Protein AF-A0A2T4V821-F1 (afdb_monomer)

Structure (mmCIF, N/CA/C/O backbone):
data_AF-A0A2T4V821-F1
#
_entry.id   AF-A0A2T4V821-F1
#
loop_
_atom_site.group_PDB
_atom_site.id
_atom_site.type_symbol
_atom_site.label_atom_id
_atom_site.label_alt_id
_atom_site.label_comp_id
_atom_site.label_asym_id
_atom_site.label_entity_id
_atom_site.label_seq_id
_atom_site.pdbx_PDB_ins_code
_atom_site.Cartn_x
_atom_site.Cartn_y
_atom_site.Cartn_z
_atom_site.occupancy
_atom_site.B_iso_or_equiv
_atom_site.auth_seq_id
_atom_site.auth_comp_id
_atom_site.auth_asym_id
_atom_site.auth_atom_id
_atom_site.pdbx_PDB_model_num
ATOM 1 N N . MET A 1 1 ? 19.060 5.617 15.026 1.00 79.44 1 MET A N 1
ATOM 2 C CA . MET A 1 1 ? 18.425 5.634 16.362 1.00 79.44 1 MET A CA 1
ATOM 3 C C . MET A 1 1 ? 17.104 6.368 16.227 1.00 79.44 1 MET A C 1
ATOM 5 O O . MET A 1 1 ? 17.112 7.447 15.647 1.00 79.44 1 MET A O 1
ATOM 9 N N . TYR A 1 2 ? 16.003 5.779 16.695 1.00 89.69 2 TYR A N 1
ATOM 10 C CA . TYR A 1 2 ? 14.651 6.317 16.503 1.00 89.69 2 TYR A CA 1
ATOM 11 C C . TYR A 1 2 ? 14.028 6.743 17.833 1.00 89.69 2 TYR A C 1
ATOM 13 O O . TYR A 1 2 ? 14.357 6.191 18.881 1.00 89.69 2 TYR A O 1
ATOM 21 N N . THR A 1 3 ? 13.109 7.702 17.787 1.00 94.12 3 THR A N 1
ATOM 22 C CA . THR A 1 3 ? 12.269 8.084 18.929 1.00 94.12 3 THR A CA 1
ATOM 23 C C . THR A 1 3 ? 10.870 7.519 18.725 1.00 94.12 3 THR A C 1
ATOM 25 O O . THR A 1 3 ? 10.286 7.694 17.656 1.00 94.12 3 THR A O 1
ATOM 28 N N . PHE A 1 4 ? 10.311 6.852 19.731 1.00 95.06 4 PHE A N 1
ATOM 29 C CA . PHE A 1 4 ? 8.942 6.354 19.674 1.00 95.06 4 PHE A CA 1
ATOM 30 C C . PHE A 1 4 ? 7.952 7.522 19.726 1.00 95.06 4 PHE A C 1
ATOM 32 O O . PHE A 1 4 ? 7.941 8.300 20.670 1.00 95.06 4 PHE A O 1
ATOM 39 N N . GLY A 1 5 ? 7.127 7.667 18.698 1.00 94.19 5 GLY A N 1
ATOM 40 C CA . GLY A 1 5 ? 6.136 8.727 18.535 1.00 94.19 5 GLY A CA 1
ATOM 41 C C . GLY A 1 5 ? 4.734 8.349 19.000 1.00 94.19 5 GLY A C 1
ATOM 42 O O . GLY A 1 5 ? 3.825 9.156 18.832 1.00 94.19 5 GLY A O 1
ATOM 43 N N . GLY A 1 6 ? 4.554 7.148 19.554 1.00 94.81 6 GLY A N 1
ATOM 44 C CA . GLY A 1 6 ? 3.260 6.619 19.970 1.00 94.81 6 GLY A CA 1
ATOM 45 C C . GLY A 1 6 ? 2.679 5.595 18.999 1.00 94.81 6 GLY A C 1
ATOM 46 O O . GLY A 1 6 ? 3.347 5.113 18.077 1.00 94.81 6 GLY A O 1
ATOM 47 N N . PHE A 1 7 ? 1.422 5.244 19.248 1.00 95.12 7 PHE A N 1
ATOM 48 C CA . PHE A 1 7 ? 0.701 4.228 18.502 1.00 95.12 7 PHE A CA 1
ATOM 49 C C . PHE A 1 7 ? -0.760 4.619 18.287 1.00 95.12 7 PHE A C 1
ATOM 51 O O . PHE A 1 7 ? -1.330 5.420 19.028 1.00 95.12 7 PHE A O 1
ATOM 58 N N . GLU A 1 8 ? -1.372 3.996 17.294 1.00 95.50 8 GLU A N 1
ATOM 59 C CA . GLU A 1 8 ? -2.793 4.092 16.998 1.00 95.50 8 GLU A CA 1
ATOM 60 C C . GLU A 1 8 ? -3.345 2.742 16.531 1.00 95.50 8 GLU A C 1
ATOM 62 O O . GLU A 1 8 ? -2.597 1.789 16.316 1.00 95.50 8 GLU A O 1
ATOM 67 N N . VAL A 1 9 ? -4.668 2.644 16.416 1.00 96.62 9 VAL A N 1
ATOM 68 C CA . VAL A 1 9 ? -5.378 1.432 15.985 1.00 96.62 9 VAL A CA 1
ATOM 69 C C . VAL A 1 9 ? -6.227 1.761 14.764 1.00 96.62 9 VAL A C 1
ATOM 71 O O . VAL A 1 9 ? -6.755 2.873 14.679 1.00 96.62 9 VAL A O 1
ATOM 74 N N . PHE A 1 10 ? -6.363 0.797 13.856 1.00 96.06 10 PHE A N 1
ATOM 75 C CA . PHE A 1 10 ? -7.159 0.933 12.642 1.00 96.06 10 PHE A CA 1
ATOM 76 C C . PHE A 1 10 ? -8.002 -0.322 12.380 1.00 96.06 10 PHE A C 1
ATOM 78 O O . PHE A 1 10 ? -7.497 -1.443 12.462 1.00 96.06 10 PHE A O 1
ATOM 85 N N . GLY A 1 11 ? -9.265 -0.140 11.997 1.00 95.25 11 GLY A N 1
ATOM 86 C CA . GLY A 1 11 ? -10.074 -1.149 11.314 1.00 95.25 11 GLY A CA 1
ATOM 87 C C . GLY A 1 11 ? -10.930 -2.073 12.185 1.00 95.25 11 GLY A C 1
ATOM 88 O O . GLY A 1 11 ? -11.673 -2.882 11.619 1.00 95.25 11 GLY A O 1
ATOM 89 N N . SER A 1 12 ? -10.879 -1.979 13.517 1.00 96.44 12 SER A N 1
ATOM 90 C CA . SER A 1 12 ? -11.872 -2.653 14.370 1.00 96.44 12 SER A CA 1
ATOM 91 C C . SER A 1 12 ? -13.137 -1.804 14.471 1.00 96.44 12 SER A C 1
ATOM 93 O O . SER A 1 12 ? -13.079 -0.607 14.744 1.00 96.44 12 SER A O 1
ATOM 95 N N . ARG A 1 13 ? -14.287 -2.442 14.274 1.00 93.62 13 ARG A N 1
ATOM 96 C CA . ARG A 1 13 ? -15.630 -1.856 14.368 1.00 93.62 13 ARG A CA 1
ATOM 97 C C . ARG A 1 13 ? -16.434 -2.428 15.531 1.00 93.62 13 ARG A C 1
ATOM 99 O O . ARG A 1 13 ? -17.463 -1.869 15.899 1.00 93.62 13 ARG A O 1
ATOM 106 N N . LYS A 1 14 ? -15.989 -3.552 16.102 1.00 95.44 14 LYS A N 1
ATOM 107 C CA . LYS A 1 14 ? -16.658 -4.229 17.224 1.00 95.44 14 LYS A CA 1
ATOM 108 C C . LYS A 1 14 ? -16.127 -3.814 18.588 1.00 95.44 14 LYS A C 1
ATOM 110 O O . LYS A 1 14 ? -16.867 -3.882 19.570 1.00 95.44 14 LYS A O 1
ATOM 115 N N . VAL A 1 15 ? -14.861 -3.412 18.673 1.00 96.38 15 VAL A N 1
ATOM 116 C CA . VAL A 1 15 ? -14.230 -3.040 19.942 1.00 96.38 15 VAL A CA 1
ATOM 117 C C . VAL A 1 15 ? -14.027 -1.523 19.988 1.00 96.38 15 VAL A C 1
ATOM 119 O O . VAL A 1 15 ? -13.423 -0.969 19.073 1.00 96.38 15 VAL A O 1
ATOM 122 N N . PRO A 1 16 ? -14.491 -0.831 21.047 1.00 95.94 16 PRO A N 1
ATOM 123 C CA . PRO A 1 16 ? -14.252 0.600 21.209 1.00 95.94 16 PRO A CA 1
ATOM 124 C C . PRO A 1 16 ? -12.763 0.955 21.147 1.00 95.94 16 PRO A C 1
ATOM 126 O O . PRO A 1 16 ? -11.937 0.306 21.800 1.00 95.94 16 PRO A O 1
ATOM 129 N N . LYS A 1 17 ? -12.434 2.019 20.405 1.00 94.75 17 LYS A N 1
ATOM 130 C CA . LYS A 1 17 ? -11.058 2.470 20.154 1.00 94.75 17 LYS A CA 1
ATOM 131 C C . LYS A 1 17 ? -10.271 2.677 21.447 1.00 94.75 17 LYS A C 1
ATOM 133 O O . LYS A 1 17 ? -9.123 2.258 21.541 1.00 94.75 17 LYS A O 1
ATOM 138 N N . GLU A 1 18 ? -10.893 3.251 22.470 1.00 95.81 18 GLU A N 1
ATOM 139 C CA . GLU A 1 18 ? -10.261 3.563 23.756 1.00 95.81 18 GLU A CA 1
ATOM 140 C C . GLU A 1 18 ? -9.812 2.293 24.490 1.00 95.81 18 GLU A C 1
ATOM 142 O O . GLU A 1 18 ? -8.745 2.272 25.103 1.00 95.81 18 GLU A O 1
ATOM 147 N N . LYS A 1 19 ? -10.591 1.206 24.384 1.00 96.62 19 LYS A N 1
ATOM 148 C CA . LYS A 1 19 ? -10.233 -0.092 24.976 1.00 96.62 19 LYS A CA 1
ATOM 149 C C . LYS A 1 19 ? -9.044 -0.719 24.258 1.00 96.62 19 LYS A C 1
ATOM 151 O O . LYS A 1 19 ? -8.138 -1.229 24.912 1.00 96.62 19 LYS A O 1
ATOM 156 N N . LEU A 1 20 ? -9.034 -0.653 22.926 1.00 97.12 20 LEU A N 1
ATOM 157 C CA . LEU A 1 20 ? -7.916 -1.144 22.121 1.00 97.12 20 LEU A CA 1
ATOM 158 C C . LEU A 1 20 ? -6.638 -0.366 22.435 1.00 97.12 20 LEU A C 1
ATOM 160 O O . LEU A 1 20 ? -5.594 -0.974 22.653 1.00 97.12 20 LEU A O 1
ATOM 164 N N . LEU A 1 21 ? -6.728 0.964 22.522 1.00 96.38 21 LEU A N 1
ATOM 165 C CA . LEU A 1 21 ? -5.581 1.806 22.843 1.00 96.38 21 LEU A CA 1
ATOM 166 C C . LEU A 1 21 ? -5.006 1.490 24.231 1.00 96.38 21 LEU A C 1
ATOM 168 O O . LEU A 1 21 ? -3.789 1.394 24.373 1.00 96.38 21 LEU A O 1
ATOM 172 N N . ALA A 1 22 ? -5.863 1.269 25.232 1.00 96.12 22 ALA A N 1
ATOM 173 C CA . ALA A 1 22 ? -5.426 0.879 26.571 1.00 96.12 22 ALA A CA 1
ATOM 174 C C . ALA A 1 22 ? -4.689 -0.475 26.574 1.00 96.12 22 ALA A C 1
ATOM 176 O O . ALA A 1 22 ? -3.621 -0.589 27.170 1.00 96.12 22 ALA A O 1
ATOM 177 N N . LEU A 1 23 ? -5.221 -1.482 25.870 1.00 96.06 23 LEU A N 1
ATOM 178 C CA . LEU A 1 23 ? -4.605 -2.813 25.777 1.00 96.06 23 LEU A CA 1
ATOM 179 C C . LEU A 1 23 ? -3.269 -2.798 25.028 1.00 96.06 23 LEU A C 1
ATOM 181 O O . LEU A 1 23 ? -2.320 -3.469 25.439 1.00 96.06 23 LEU A O 1
ATOM 185 N N . VAL A 1 24 ? -3.204 -2.053 23.921 1.00 95.31 24 VAL A N 1
ATOM 186 C CA . VAL A 1 24 ? -1.988 -1.935 23.110 1.00 95.31 24 VAL A CA 1
ATOM 187 C C . VAL A 1 24 ? -0.903 -1.197 23.882 1.00 95.31 24 VAL A C 1
ATOM 189 O O . VAL A 1 24 ? 0.240 -1.653 23.876 1.00 95.31 24 VAL A O 1
ATOM 192 N N . GLY A 1 25 ? -1.262 -0.082 24.526 1.00 94.00 25 GLY A N 1
ATOM 193 C CA . GLY A 1 25 ? -0.333 0.820 25.200 1.00 94.00 25 GLY A CA 1
ATOM 194 C C . GLY A 1 25 ? 0.236 0.295 26.508 1.00 94.00 25 GLY A C 1
ATOM 195 O O . GLY A 1 25 ? 1.343 0.689 26.868 1.00 94.00 25 GLY A O 1
ATOM 196 N N . ASP A 1 26 ? -0.476 -0.598 27.199 1.00 93.44 26 ASP A N 1
ATOM 197 C CA . ASP A 1 26 ? 0.065 -1.275 28.376 1.00 93.44 26 ASP A CA 1
ATOM 198 C C . ASP A 1 26 ? 1.401 -1.940 28.015 1.00 93.44 26 ASP A C 1
ATOM 200 O O . ASP A 1 26 ? 1.480 -2.673 27.033 1.00 93.44 26 ASP A O 1
ATOM 204 N N . GLY A 1 27 ? 2.472 -1.637 28.748 1.00 88.19 27 GLY A N 1
ATOM 205 C CA . GLY A 1 27 ? 3.826 -2.142 28.496 1.00 88.19 27 GLY A CA 1
ATOM 206 C C . GLY A 1 27 ? 4.580 -1.559 27.288 1.00 88.19 27 GLY A C 1
ATOM 207 O O . GLY A 1 27 ? 5.752 -1.894 27.119 1.00 88.19 27 GLY A O 1
ATOM 208 N N . LEU A 1 28 ? 3.979 -0.698 26.457 1.00 94.19 28 LEU A N 1
ATOM 209 C CA . LEU A 1 28 ? 4.731 0.033 25.428 1.00 94.19 28 LEU A CA 1
ATOM 210 C C . LEU A 1 28 ? 5.424 1.273 26.024 1.00 94.19 28 LEU A C 1
ATOM 212 O O . LEU A 1 28 ? 4.936 1.842 27.003 1.00 94.19 28 LEU A O 1
ATOM 216 N N . PRO A 1 29 ? 6.553 1.729 25.444 1.00 93.62 29 PRO A N 1
ATOM 217 C CA . PRO A 1 29 ? 7.218 2.946 25.896 1.00 93.62 29 PRO A CA 1
ATOM 218 C C . PRO A 1 29 ? 6.321 4.180 25.745 1.00 93.62 29 PRO A C 1
ATOM 220 O O . PRO A 1 29 ? 5.455 4.233 24.872 1.00 93.62 29 PRO A O 1
ATOM 223 N N . ALA A 1 30 ? 6.565 5.212 26.550 1.00 93.31 30 ALA A N 1
ATOM 224 C CA . ALA A 1 30 ? 5.881 6.487 26.370 1.00 93.31 30 ALA A CA 1
ATOM 225 C C . ALA A 1 30 ? 6.323 7.165 25.054 1.00 93.31 30 ALA A C 1
ATOM 227 O O . ALA A 1 30 ? 7.482 7.033 24.642 1.00 93.31 30 ALA A O 1
ATOM 228 N N . PRO A 1 31 ? 5.446 7.934 24.383 1.00 94.19 31 PRO A N 1
ATOM 229 C CA . PRO A 1 31 ? 5.876 8.810 23.300 1.00 94.19 31 PRO A CA 1
ATOM 230 C C . PRO A 1 31 ? 7.021 9.730 23.757 1.00 94.19 31 PRO A C 1
ATOM 232 O O . PRO A 1 31 ? 6.975 10.306 24.842 1.00 94.19 31 PRO A O 1
ATOM 235 N N . GLY A 1 32 ? 8.059 9.855 22.935 1.00 93.88 32 GLY A N 1
ATOM 236 C CA . GLY A 1 32 ? 9.307 10.548 23.254 1.00 93.88 32 GLY A CA 1
ATOM 237 C C . GLY A 1 32 ? 10.436 9.631 23.737 1.00 93.88 32 GLY A C 1
ATOM 238 O O . GLY A 1 32 ? 11.585 10.072 23.778 1.00 93.88 32 GLY A O 1
ATOM 239 N N . THR A 1 33 ? 10.167 8.359 24.057 1.00 94.12 33 THR A N 1
ATOM 240 C CA . THR A 1 33 ? 11.223 7.410 24.438 1.00 94.12 33 THR A CA 1
ATOM 241 C C . THR A 1 33 ? 12.158 7.121 23.262 1.00 94.12 33 THR A C 1
ATOM 243 O O . THR A 1 33 ? 11.715 6.807 22.156 1.00 94.12 33 THR A O 1
ATOM 246 N N . ARG A 1 34 ? 13.472 7.193 23.500 1.00 92.94 34 ARG A N 1
ATOM 247 C CA . ARG A 1 34 ? 14.485 6.747 22.537 1.00 92.94 34 ARG A CA 1
ATOM 248 C C . ARG A 1 34 ? 14.533 5.225 22.491 1.00 92.94 34 ARG A C 1
ATOM 250 O O . ARG A 1 34 ? 14.621 4.578 23.527 1.00 92.94 34 ARG A O 1
ATOM 257 N N . LEU A 1 35 ? 14.483 4.680 21.283 1.00 90.19 35 LEU A N 1
ATOM 258 C CA . LEU A 1 35 ? 14.648 3.259 21.016 1.00 90.19 35 LEU A CA 1
ATOM 259 C C . LEU A 1 35 ? 16.121 3.018 20.667 1.00 90.19 35 LEU A C 1
ATOM 261 O O . LEU A 1 35 ? 16.571 3.344 19.561 1.00 90.19 35 LEU A O 1
ATOM 265 N N . ASP A 1 36 ? 16.869 2.513 21.643 1.00 86.50 36 ASP A N 1
ATOM 266 C CA . ASP A 1 36 ? 18.257 2.070 21.508 1.00 86.50 36 ASP A CA 1
ATOM 267 C C . ASP A 1 36 ? 18.365 0.547 21.704 1.00 86.50 36 ASP A C 1
ATOM 269 O O . ASP A 1 36 ? 17.356 -0.146 21.839 1.00 86.50 36 ASP A O 1
ATOM 273 N N . GLU A 1 37 ? 19.587 0.014 21.695 1.00 78.19 37 GLU A N 1
ATOM 274 C CA . GLU A 1 37 ? 19.847 -1.429 21.813 1.00 78.19 37 GLU A CA 1
ATOM 275 C C . GLU A 1 37 ? 19.402 -2.032 23.158 1.00 78.19 37 GLU A C 1
ATOM 277 O O . GLU A 1 37 ? 19.260 -3.248 23.261 1.00 78.19 37 GLU A O 1
ATOM 282 N N . SER A 1 38 ? 19.156 -1.209 24.184 1.00 80.75 38 SER A N 1
ATOM 283 C CA . SER A 1 38 ? 18.659 -1.678 25.482 1.00 80.75 38 SER A CA 1
ATOM 284 C C . SER A 1 38 ? 17.149 -1.935 25.487 1.00 80.75 38 SER A C 1
ATOM 286 O O . SER A 1 38 ? 16.643 -2.641 26.363 1.00 80.75 38 SER A O 1
ATOM 288 N N . VAL A 1 39 ? 16.421 -1.396 24.503 1.00 83.38 39 VAL A N 1
ATOM 289 C CA . VAL A 1 39 ? 14.975 -1.573 24.364 1.00 83.38 39 VAL A CA 1
ATOM 290 C C . VAL A 1 39 ? 14.697 -2.676 23.349 1.00 83.38 39 VAL A C 1
ATOM 292 O O . VAL A 1 39 ? 14.734 -2.455 22.138 1.00 83.38 39 VAL A O 1
ATOM 295 N N . ASP A 1 40 ? 14.325 -3.860 23.838 1.00 90.00 40 ASP A N 1
ATOM 296 C CA . ASP A 1 40 ? 13.810 -4.937 22.986 1.00 90.00 40 ASP A CA 1
ATOM 297 C C . ASP A 1 40 ? 12.376 -4.621 22.534 1.00 90.00 40 ASP A C 1
ATOM 299 O O . ASP A 1 40 ? 11.381 -5.158 23.029 1.00 90.00 40 ASP A O 1
ATOM 303 N N . PHE A 1 41 ? 12.265 -3.686 21.590 1.00 90.94 41 PHE A N 1
ATOM 304 C CA . PHE A 1 41 ? 10.983 -3.221 21.080 1.00 90.94 41 PHE A CA 1
ATOM 305 C C . PHE A 1 41 ? 10.190 -4.363 20.431 1.00 90.94 41 PHE A C 1
ATOM 307 O O . PHE A 1 41 ? 8.974 -4.426 20.588 1.00 90.94 41 PHE A O 1
ATOM 314 N N . GLY A 1 42 ? 10.867 -5.316 19.779 1.00 90.81 42 GLY A N 1
ATOM 315 C CA . GLY A 1 42 ? 10.232 -6.493 19.183 1.00 90.81 42 GLY A CA 1
ATOM 316 C C . GLY A 1 42 ? 9.503 -7.350 20.219 1.00 90.81 42 GLY A C 1
ATOM 317 O O . GLY A 1 42 ? 8.345 -7.724 20.007 1.00 90.81 42 GLY A O 1
ATOM 318 N N . LYS A 1 43 ? 10.132 -7.598 21.374 1.00 93.94 43 LYS A N 1
ATOM 319 C CA . LYS A 1 43 ? 9.486 -8.284 22.498 1.00 93.94 43 LYS A CA 1
ATOM 320 C C . LYS A 1 43 ? 8.284 -7.505 23.030 1.00 93.94 43 LYS A C 1
ATOM 322 O O . LYS A 1 43 ? 7.228 -8.110 23.223 1.00 93.94 43 LYS A O 1
ATOM 327 N N . LEU A 1 44 ? 8.404 -6.185 23.198 1.00 94.50 44 LEU A N 1
ATOM 328 C CA . LEU A 1 44 ? 7.294 -5.339 23.661 1.00 94.50 44 LEU A CA 1
ATOM 329 C C . LEU A 1 44 ? 6.088 -5.403 22.710 1.00 94.50 44 LEU A C 1
ATOM 331 O O . LEU A 1 44 ? 4.953 -5.571 23.162 1.00 94.50 44 LEU A O 1
ATOM 335 N N . LEU A 1 45 ? 6.322 -5.350 21.392 1.00 94.75 45 LEU A N 1
ATOM 336 C CA . LEU A 1 45 ? 5.263 -5.523 20.391 1.00 94.75 45 LEU A CA 1
ATOM 337 C C . LEU A 1 45 ? 4.629 -6.920 20.472 1.00 94.75 45 LEU A C 1
ATOM 339 O O . LEU A 1 45 ? 3.408 -7.053 20.385 1.00 94.75 45 LEU A O 1
ATOM 343 N N . GLY A 1 46 ? 5.439 -7.962 20.676 1.00 95.56 46 GLY A N 1
ATOM 344 C CA . GLY A 1 46 ? 4.961 -9.335 20.839 1.00 95.56 46 GLY A CA 1
ATOM 345 C C . GLY A 1 46 ? 4.069 -9.521 22.070 1.00 95.56 46 GLY A C 1
ATOM 346 O O . GLY A 1 46 ? 3.038 -10.190 21.993 1.00 95.56 46 GLY A O 1
ATOM 347 N N . GLU A 1 47 ? 4.429 -8.916 23.201 1.00 96.19 47 GLU A N 1
ATOM 348 C CA . GLU A 1 47 ? 3.620 -8.934 24.425 1.00 96.19 47 GLU A CA 1
ATOM 349 C C . GLU A 1 47 ? 2.327 -8.119 24.276 1.00 96.19 47 GLU A C 1
ATOM 351 O O . GLU A 1 47 ? 1.261 -8.592 24.674 1.00 96.19 47 GLU A O 1
ATOM 356 N N . SER A 1 48 ? 2.402 -6.947 23.637 1.00 96.31 48 SER A N 1
ATOM 357 C CA . SER A 1 48 ? 1.239 -6.108 23.303 1.00 96.31 48 SER A CA 1
ATOM 358 C C . SER A 1 48 ? 0.237 -6.873 22.440 1.00 96.31 48 SER A C 1
ATOM 360 O O . SER A 1 48 ? -0.939 -6.988 22.795 1.00 96.31 48 SER A O 1
ATOM 362 N N . LYS A 1 49 ? 0.719 -7.523 21.374 1.00 96.50 49 LYS A N 1
ATOM 363 C CA . LYS A 1 49 ? -0.118 -8.349 20.502 1.00 96.50 49 LYS A CA 1
ATOM 364 C C . LYS A 1 49 ? -0.778 -9.497 21.265 1.00 96.50 49 LYS A C 1
ATOM 366 O O . LYS A 1 49 ? -1.972 -9.713 21.096 1.00 96.50 49 LYS A O 1
ATOM 371 N N . LYS A 1 50 ? -0.040 -10.197 22.139 1.00 96.25 50 LYS A N 1
ATOM 372 C CA . LYS A 1 50 ? -0.593 -11.286 22.967 1.00 96.25 50 LYS A CA 1
ATOM 373 C C . LYS A 1 50 ? -1.715 -10.808 23.887 1.00 96.25 50 LYS A C 1
ATOM 375 O O . LYS A 1 50 ? -2.734 -11.492 23.976 1.00 96.25 50 LYS A O 1
ATOM 380 N N . ARG A 1 51 ? -1.547 -9.662 24.562 1.00 96.12 51 ARG A N 1
ATOM 381 C CA . ARG A 1 51 ? -2.599 -9.068 25.412 1.00 96.12 51 ARG A CA 1
ATOM 382 C C . ARG A 1 51 ? -3.851 -8.782 24.594 1.00 96.12 51 ARG A C 1
ATOM 384 O O . ARG A 1 51 ? -4.942 -9.204 24.972 1.00 96.12 51 ARG A O 1
ATOM 391 N N . LEU A 1 52 ? -3.671 -8.127 23.450 1.00 96.56 52 LEU A N 1
ATOM 392 C CA . LEU A 1 52 ? -4.765 -7.742 22.572 1.00 96.56 52 LEU A CA 1
ATOM 393 C C . LEU A 1 52 ? -5.553 -8.957 22.060 1.00 96.56 52 LEU A C 1
ATOM 395 O O . LEU A 1 52 ? -6.775 -8.988 22.187 1.00 96.56 52 LEU A O 1
ATOM 399 N N . THR A 1 53 ? -4.861 -9.983 21.554 1.00 96.19 53 THR A N 1
ATOM 400 C CA . THR A 1 53 ? -5.498 -11.196 21.010 1.00 96.19 53 THR A CA 1
ATOM 401 C C . THR A 1 53 ? -6.033 -12.150 22.079 1.00 96.19 53 THR A C 1
ATOM 403 O O . THR A 1 53 ? -6.782 -13.062 21.753 1.00 96.19 53 THR A O 1
ATOM 406 N N . SER A 1 54 ? -5.644 -11.982 23.348 1.00 96.38 54 SER A N 1
ATOM 407 C CA . SER A 1 54 ? -6.230 -12.741 24.465 1.00 96.38 54 SER A CA 1
ATOM 408 C C . SER A 1 54 ? -7.525 -12.105 24.974 1.00 96.38 54 SER A C 1
ATOM 410 O O . SER A 1 54 ? -8.407 -12.809 25.455 1.00 96.38 54 SER A O 1
ATOM 412 N N . ALA A 1 55 ? -7.642 -10.775 24.885 1.00 96.56 55 ALA A N 1
ATOM 413 C CA . ALA A 1 55 ? -8.828 -10.037 25.315 1.00 96.56 55 ALA A CA 1
ATOM 414 C C . ALA A 1 55 ? -9.955 -10.061 24.268 1.00 96.56 55 ALA A C 1
ATOM 416 O O . ALA A 1 55 ? -11.134 -10.033 24.624 1.00 96.56 55 ALA A O 1
ATOM 417 N N . HIS A 1 56 ? -9.597 -10.102 22.983 1.00 96.38 56 HIS A N 1
ATOM 418 C CA . HIS A 1 56 ? -10.533 -10.020 21.867 1.00 96.38 56 HIS A CA 1
ATOM 419 C C . HIS A 1 56 ? -10.106 -10.932 20.715 1.00 96.38 56 HIS A C 1
ATOM 421 O O . HIS A 1 56 ? -8.916 -11.104 20.454 1.00 96.38 56 HIS A O 1
ATOM 427 N N . SER A 1 57 ? -11.094 -11.484 20.007 1.00 94.62 57 SER A N 1
ATOM 428 C CA . SER A 1 57 ? -10.857 -12.316 18.826 1.00 94.62 57 SER A CA 1
ATOM 429 C C . SER A 1 57 ? -10.895 -11.457 17.564 1.00 94.62 57 SER A C 1
ATOM 431 O O . SER A 1 57 ? -11.838 -10.695 17.344 1.00 94.62 57 SER A O 1
ATOM 433 N N . PHE A 1 58 ? -9.850 -11.578 16.750 1.00 97.12 58 PHE A N 1
ATOM 434 C CA . PHE A 1 58 ? -9.690 -10.872 15.483 1.00 97.12 58 PHE A CA 1
ATOM 435 C C . PHE A 1 58 ? -9.338 -11.885 14.403 1.00 97.12 58 PHE A C 1
ATOM 437 O O . PHE A 1 58 ? -8.501 -12.761 14.625 1.00 97.12 58 PHE A O 1
ATOM 444 N N . ALA A 1 59 ? -9.900 -11.712 13.212 1.00 96.75 59 ALA A N 1
ATOM 445 C CA . ALA A 1 59 ? -9.477 -12.466 12.044 1.00 96.75 59 ALA A CA 1
ATOM 446 C C . ALA A 1 59 ? -8.048 -12.090 11.606 1.00 96.75 59 ALA A C 1
ATOM 448 O O . ALA A 1 59 ? -7.321 -12.925 11.070 1.00 96.75 59 ALA A O 1
ATOM 449 N N . GLN A 1 60 ? -7.617 -10.848 11.866 1.00 95.81 60 GLN A N 1
ATOM 450 C CA . GLN A 1 60 ? -6.226 -10.424 11.700 1.00 95.81 60 GLN A CA 1
ATOM 451 C C . GLN A 1 60 ? -5.830 -9.348 12.716 1.00 95.81 60 GLN A C 1
ATOM 453 O O . GLN A 1 60 ? -6.601 -8.442 13.023 1.00 95.81 60 GLN A O 1
ATOM 458 N N . CYS A 1 61 ? -4.585 -9.436 13.191 1.00 96.50 61 CYS A N 1
ATOM 459 C CA . CYS A 1 61 ? -3.927 -8.419 14.006 1.00 96.50 61 CYS A CA 1
ATOM 460 C C . CYS A 1 61 ? -2.473 -8.246 13.540 1.00 96.50 61 CYS A C 1
ATOM 462 O O . CYS A 1 61 ? -1.635 -9.146 13.713 1.00 96.50 61 CYS A O 1
ATOM 464 N N . THR A 1 62 ? -2.169 -7.095 12.944 1.00 94.75 62 THR A N 1
ATOM 465 C CA . THR A 1 62 ? -0.854 -6.766 12.381 1.00 94.75 62 THR A CA 1
ATOM 466 C C . THR A 1 62 ? -0.341 -5.455 12.962 1.00 94.75 62 THR A C 1
ATOM 468 O O . THR A 1 62 ? -1.105 -4.552 13.265 1.00 94.75 62 THR A O 1
ATOM 471 N N . TYR A 1 63 ? 0.969 -5.370 13.163 1.00 94.69 63 TYR A N 1
ATOM 472 C CA . TYR A 1 63 ? 1.632 -4.178 13.678 1.00 94.69 63 TYR A CA 1
ATOM 473 C C . TYR A 1 63 ? 2.437 -3.579 12.525 1.00 94.69 63 TYR A C 1
ATOM 475 O O . TYR A 1 63 ? 3.400 -4.190 12.060 1.00 94.69 63 TYR A O 1
ATOM 483 N N . SER A 1 64 ? 2.013 -2.414 12.048 1.00 91.56 64 SER A N 1
ATOM 484 C CA . SER A 1 64 ? 2.642 -1.677 10.956 1.00 91.56 64 SER A CA 1
ATOM 485 C C . SER A 1 64 ? 3.486 -0.545 11.523 1.00 91.56 64 SER A C 1
ATOM 487 O O . SER A 1 64 ? 2.996 0.308 12.260 1.00 91.56 64 SER A O 1
ATOM 489 N N . VAL A 1 65 ? 4.773 -0.535 11.188 1.00 88.75 65 VAL A N 1
ATOM 490 C CA . VAL A 1 65 ? 5.719 0.474 11.674 1.00 88.75 65 VAL A CA 1
ATOM 491 C C . VAL A 1 65 ? 5.920 1.538 10.602 1.00 88.75 65 VAL A C 1
ATOM 493 O O . VAL A 1 65 ? 6.434 1.256 9.520 1.00 88.75 65 VAL A O 1
ATOM 496 N N . GLY A 1 66 ? 5.530 2.769 10.918 1.00 86.12 66 GLY A N 1
ATOM 497 C CA . GLY A 1 66 ? 5.822 3.955 10.125 1.00 86.12 66 GLY A CA 1
ATOM 498 C C . GLY A 1 66 ? 7.031 4.686 10.693 1.00 86.12 66 GLY A C 1
ATOM 499 O O . GLY A 1 66 ? 7.115 4.910 11.898 1.00 86.12 66 GLY A O 1
ATOM 500 N N . VAL A 1 67 ? 7.966 5.084 9.835 1.00 84.69 67 VAL A N 1
ATOM 501 C CA . VAL A 1 67 ? 9.130 5.880 10.237 1.00 84.69 67 VAL A CA 1
ATOM 502 C C . VAL A 1 67 ? 9.147 7.163 9.429 1.00 84.69 67 VAL A C 1
ATOM 504 O O . VAL A 1 67 ? 9.170 7.132 8.199 1.00 84.69 67 VAL A O 1
ATOM 507 N N . ASP A 1 68 ? 9.164 8.289 10.130 1.00 83.44 68 ASP A N 1
ATOM 508 C CA . ASP A 1 68 ? 9.544 9.566 9.549 1.00 83.44 68 ASP A CA 1
ATOM 509 C C . ASP A 1 68 ? 11.072 9.655 9.555 1.00 83.44 68 ASP A C 1
ATOM 511 O O . ASP A 1 68 ? 11.705 9.700 10.610 1.00 83.44 68 ASP A O 1
ATOM 515 N N . LEU A 1 69 ? 11.665 9.625 8.365 1.00 75.94 69 LEU A N 1
ATOM 516 C CA . LEU A 1 69 ? 13.115 9.612 8.189 1.00 75.94 69 LEU A CA 1
ATOM 517 C C . LEU A 1 69 ? 13.754 10.989 8.388 1.00 75.94 69 LEU A C 1
ATOM 519 O O . LEU A 1 69 ? 14.956 11.055 8.629 1.00 75.94 69 LEU A O 1
ATOM 523 N N . GLU A 1 70 ? 12.981 12.073 8.299 1.00 78.62 70 GLU A N 1
ATOM 524 C CA . GLU A 1 70 ? 13.485 13.426 8.547 1.00 78.62 70 GLU A CA 1
ATOM 525 C C . GLU A 1 70 ? 13.609 13.669 10.051 1.00 78.62 70 GLU A C 1
ATOM 527 O O . GLU A 1 70 ? 14.624 14.172 10.532 1.00 78.62 70 GLU A O 1
ATOM 532 N N . THR A 1 71 ? 12.595 13.251 10.813 1.00 84.94 71 THR A N 1
ATOM 533 C CA . THR A 1 71 ? 12.553 13.452 12.270 1.00 84.94 71 THR A CA 1
ATOM 534 C C . THR A 1 71 ? 13.077 12.259 13.074 1.00 84.94 71 THR A C 1
ATOM 536 O O . THR A 1 71 ? 13.263 12.369 14.286 1.00 84.94 71 THR A O 1
ATOM 539 N N . ASN A 1 72 ? 13.339 11.120 12.424 1.00 87.44 72 ASN A N 1
ATOM 540 C CA . ASN A 1 72 ? 13.634 9.830 13.059 1.00 87.44 72 ASN A CA 1
ATOM 541 C C . ASN A 1 72 ? 12.571 9.409 14.092 1.00 87.44 72 ASN A C 1
ATOM 543 O O . ASN A 1 72 ? 12.887 8.759 15.094 1.00 87.44 72 ASN A O 1
ATOM 547 N N . ILE A 1 73 ? 11.305 9.768 13.859 1.00 91.50 73 ILE A N 1
ATOM 548 C CA . ILE A 1 73 ? 10.191 9.365 14.720 1.00 91.50 73 ILE A CA 1
ATOM 549 C C . ILE A 1 73 ? 9.543 8.099 14.163 1.00 91.50 73 ILE A C 1
ATOM 551 O O . ILE A 1 73 ? 9.065 8.069 13.028 1.00 91.50 73 ILE A O 1
ATOM 555 N N . LEU A 1 74 ? 9.484 7.066 14.998 1.00 92.19 74 LEU A N 1
ATOM 556 C CA . LEU A 1 74 ? 8.808 5.803 14.728 1.00 92.19 74 LEU A CA 1
ATOM 557 C C . LEU A 1 74 ? 7.399 5.839 15.315 1.00 92.19 74 LEU A C 1
ATOM 559 O O . LEU A 1 74 ? 7.240 6.084 16.505 1.00 92.19 74 LEU A O 1
ATOM 563 N N . ARG A 1 75 ? 6.375 5.546 14.521 1.00 93.62 75 ARG A N 1
ATOM 564 C CA . ARG A 1 75 ? 4.990 5.378 14.981 1.00 93.62 75 ARG A CA 1
ATOM 565 C C . ARG A 1 75 ? 4.474 3.996 14.623 1.00 93.62 75 ARG A C 1
ATOM 567 O O . ARG A 1 75 ? 4.891 3.405 13.629 1.00 93.62 75 ARG A O 1
ATOM 574 N N . LEU A 1 76 ? 3.568 3.497 15.450 1.00 94.06 76 LEU A N 1
ATOM 575 C CA . LEU A 1 76 ? 2.958 2.188 15.283 1.00 94.06 76 LEU A CA 1
ATOM 576 C C . LEU A 1 76 ? 1.478 2.324 14.912 1.00 94.06 76 LEU A C 1
ATOM 578 O O . LEU A 1 76 ? 0.723 2.968 15.632 1.00 94.06 76 LEU A O 1
ATOM 582 N N . THR A 1 77 ? 1.052 1.632 13.864 1.00 95.81 77 THR A N 1
ATOM 583 C CA . THR A 1 77 ? -0.364 1.378 13.584 1.00 95.81 77 THR A CA 1
ATOM 584 C C . THR A 1 77 ? -0.662 -0.084 13.892 1.00 95.81 77 THR A C 1
ATOM 586 O O . THR A 1 77 ? -0.003 -0.980 13.362 1.00 95.81 77 THR A O 1
ATOM 589 N N . VAL A 1 78 ? -1.644 -0.345 14.752 1.00 97.00 78 VAL A N 1
ATOM 590 C CA . VAL A 1 78 ? -2.170 -1.691 14.994 1.00 97.00 78 VAL A CA 1
ATOM 591 C C . VAL A 1 78 ? -3.384 -1.906 14.098 1.00 97.00 78 VAL A C 1
ATOM 593 O O . VAL A 1 78 ? -4.465 -1.364 14.323 1.00 97.00 78 VAL A O 1
ATOM 596 N N . ASP A 1 79 ? -3.161 -2.702 13.065 1.00 96.88 79 ASP A N 1
ATOM 597 C CA . ASP A 1 79 ? -4.086 -3.050 12.001 1.00 96.88 79 ASP A CA 1
ATOM 598 C C . ASP A 1 79 ? -4.954 -4.244 12.405 1.00 96.88 79 ASP A C 1
ATOM 600 O O . ASP A 1 79 ? -4.437 -5.339 12.662 1.00 96.88 79 ASP A O 1
ATOM 604 N N . LEU A 1 80 ? -6.272 -4.041 12.450 1.00 97.56 80 LEU A N 1
ATOM 605 C CA . LEU A 1 80 ? -7.233 -5.017 12.954 1.00 97.56 80 LEU A CA 1
ATOM 606 C C . LEU A 1 80 ? -8.304 -5.361 11.920 1.00 97.5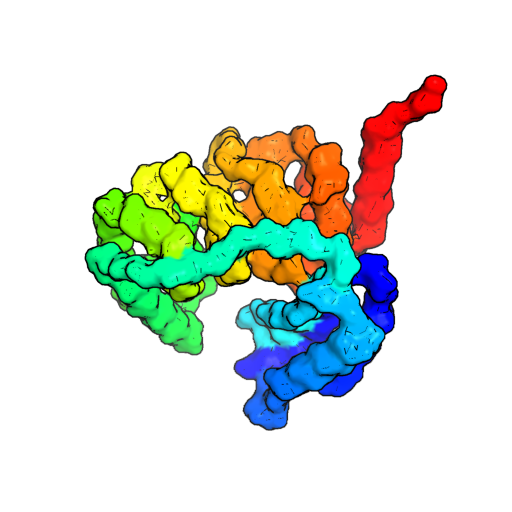6 80 LEU A C 1
ATOM 608 O O . LEU A 1 80 ? -8.888 -4.495 11.260 1.00 97.56 80 LEU A O 1
ATOM 612 N N . VAL A 1 81 ? -8.607 -6.656 11.845 1.00 97.50 81 VAL A N 1
ATOM 613 C CA . VAL A 1 81 ? -9.804 -7.177 11.187 1.00 97.50 81 VAL A CA 1
ATOM 614 C C . VAL A 1 81 ? -10.592 -7.985 12.196 1.00 97.50 81 VAL A C 1
ATOM 616 O O . VAL A 1 81 ? -10.097 -8.987 12.707 1.00 97.50 81 VAL A O 1
ATOM 619 N N . ASP A 1 82 ? -11.810 -7.543 12.492 1.00 97.44 82 ASP A N 1
ATOM 620 C CA . ASP A 1 82 ? -12.711 -8.271 13.380 1.00 97.44 82 ASP A CA 1
ATOM 621 C C . ASP A 1 82 ? -13.138 -9.605 12.743 1.00 97.44 82 ASP A C 1
ATOM 623 O O . ASP A 1 82 ? -13.202 -9.738 11.520 1.00 97.44 82 ASP A O 1
ATOM 627 N N . GLU A 1 83 ? -13.477 -10.601 13.559 1.00 96.31 83 GLU A N 1
ATOM 628 C CA . GLU A 1 83 ? -14.152 -11.803 13.047 1.00 96.31 83 GLU A CA 1
ATOM 629 C C . GLU A 1 83 ? -15.463 -11.424 12.341 1.00 96.31 83 GLU A C 1
ATOM 631 O O . GLU A 1 83 ? -16.202 -10.563 12.821 1.00 96.31 83 GLU A O 1
ATOM 636 N N . GLY A 1 84 ? -15.781 -12.055 11.215 1.00 95.38 84 GLY A N 1
ATOM 637 C CA . GLY A 1 84 ? -16.914 -11.697 10.352 1.00 95.38 84 GLY A CA 1
ATOM 638 C C . GLY A 1 84 ? -16.618 -10.587 9.332 1.00 95.38 84 GLY A C 1
ATOM 639 O O . GLY A 1 84 ? -17.421 -10.370 8.424 1.00 95.38 84 GLY A O 1
ATOM 640 N N . ASP A 1 85 ? -15.472 -9.910 9.444 1.00 96.50 85 ASP A N 1
ATOM 641 C CA . ASP A 1 85 ? -15.001 -8.891 8.500 1.00 96.50 85 ASP A CA 1
ATOM 642 C C . ASP A 1 85 ? -13.925 -9.418 7.525 1.00 96.50 85 ASP A C 1
ATOM 644 O O . ASP A 1 85 ? -13.246 -8.644 6.842 1.00 96.50 85 ASP A O 1
ATOM 648 N N . GLU A 1 86 ? -13.781 -10.741 7.390 1.00 96.06 86 GLU A N 1
ATOM 649 C CA . GLU A 1 86 ? -12.774 -11.399 6.541 1.00 96.06 86 GLU A CA 1
ATOM 650 C C . GLU A 1 86 ? -12.943 -11.085 5.051 1.00 96.06 86 GLU A C 1
ATOM 652 O O . GLU A 1 86 ? -12.048 -11.343 4.246 1.00 96.06 86 GLU A O 1
ATOM 657 N N . TRP A 1 87 ? -14.068 -10.483 4.657 1.00 95.31 87 TRP A N 1
ATOM 658 C CA . TRP A 1 87 ? -14.263 -9.957 3.309 1.00 95.31 87 TRP A CA 1
ATOM 659 C C . TRP A 1 87 ? -13.170 -8.952 2.904 1.00 95.31 87 TRP A C 1
ATOM 661 O O . TRP A 1 87 ? -12.834 -8.889 1.721 1.00 95.31 87 TRP A O 1
ATOM 671 N N . ARG A 1 88 ? -12.561 -8.255 3.876 1.00 94.94 88 ARG A N 1
ATOM 672 C CA . ARG A 1 88 ? -11.407 -7.352 3.703 1.00 94.94 88 ARG A CA 1
ATOM 673 C C . ARG A 1 88 ? -10.095 -8.066 3.367 1.00 94.94 88 ARG A C 1
ATOM 675 O O . ARG A 1 88 ? -9.117 -7.424 3.000 1.00 94.94 88 ARG A O 1
ATOM 682 N N . MET A 1 89 ? -10.069 -9.388 3.511 1.00 93.94 89 MET A N 1
ATOM 683 C CA . MET A 1 89 ? -8.882 -10.237 3.384 1.00 93.94 89 MET A CA 1
ATOM 684 C C . MET A 1 89 ? -9.089 -11.361 2.365 1.00 93.94 89 MET A C 1
ATOM 686 O O . MET A 1 89 ? -8.426 -12.396 2.424 1.00 93.94 89 MET A O 1
ATOM 690 N N . ARG A 1 90 ? -10.024 -11.186 1.421 1.00 94.94 90 ARG A N 1
ATOM 691 C CA . ARG A 1 90 ? -10.271 -12.139 0.326 1.00 94.94 90 ARG A CA 1
ATOM 692 C C . ARG A 1 90 ? -9.163 -12.056 -0.725 1.00 94.94 90 ARG A C 1
ATOM 694 O O . ARG A 1 90 ? -9.383 -11.611 -1.851 1.00 94.94 90 ARG A O 1
ATOM 701 N N . PHE A 1 91 ? -7.968 -12.474 -0.330 1.00 96.88 91 PHE A N 1
ATOM 702 C CA . PHE A 1 91 ? -6.801 -12.575 -1.192 1.00 96.88 91 PHE A CA 1
ATOM 703 C C . PHE A 1 91 ? -6.822 -13.861 -2.019 1.00 96.88 91 PHE A C 1
ATOM 705 O O . PHE A 1 91 ? -7.526 -14.824 -1.712 1.00 96.88 91 PHE A O 1
ATOM 712 N N . SER A 1 92 ? -6.039 -13.861 -3.091 1.00 97.19 92 SER A N 1
ATOM 713 C CA . SER A 1 92 ? -5.782 -15.039 -3.908 1.00 97.19 92 SER A CA 1
ATOM 714 C C . SER A 1 92 ? -5.023 -16.102 -3.099 1.00 97.19 92 SER A C 1
ATOM 716 O O . SER A 1 92 ? -4.256 -15.753 -2.197 1.00 97.19 92 SER A O 1
ATOM 718 N N . PRO A 1 93 ? -5.183 -17.398 -3.420 1.00 97.19 93 PRO A N 1
ATOM 719 C CA . PRO A 1 93 ? -4.399 -18.459 -2.796 1.00 97.19 93 PRO A CA 1
ATOM 720 C C . PRO A 1 93 ? -2.890 -18.241 -2.959 1.00 97.19 93 PRO A C 1
ATOM 722 O O . PRO A 1 93 ? -2.441 -17.754 -3.996 1.00 97.19 93 PRO A O 1
ATOM 725 N N . ALA A 1 94 ? -2.110 -18.648 -1.953 1.00 96.94 94 ALA A N 1
ATOM 726 C CA . ALA A 1 94 ? -0.649 -18.659 -2.019 1.00 96.94 94 ALA A CA 1
ATOM 727 C C . ALA A 1 94 ? -0.162 -19.549 -3.174 1.00 96.94 94 ALA A C 1
ATOM 729 O O . ALA A 1 94 ? -0.442 -20.755 -3.149 1.00 96.94 94 ALA A O 1
ATOM 730 N N . PRO A 1 95 ? 0.576 -18.999 -4.159 1.00 97.94 95 PRO A N 1
ATOM 731 C CA . PRO A 1 95 ? 1.194 -19.806 -5.201 1.00 97.94 95 PRO A CA 1
ATOM 732 C C . PRO A 1 95 ? 2.178 -20.816 -4.601 1.00 97.94 95 PRO A C 1
ATOM 734 O O . PRO A 1 95 ? 2.771 -20.572 -3.552 1.00 97.94 95 PRO A O 1
ATOM 737 N N . GLN A 1 96 ? 2.336 -21.965 -5.258 1.00 97.88 96 GLN A N 1
ATOM 738 C CA . GLN A 1 96 ? 3.174 -23.078 -4.779 1.00 97.88 96 GLN A CA 1
ATOM 739 C C . GLN A 1 96 ? 4.297 -23.445 -5.761 1.00 97.88 96 GLN A C 1
ATOM 741 O O . GLN A 1 96 ? 5.072 -24.373 -5.514 1.00 97.88 96 GLN A O 1
ATOM 746 N N . GLY A 1 97 ? 4.384 -22.749 -6.894 1.00 97.56 97 GLY A N 1
ATOM 747 C CA . GLY A 1 97 ? 5.378 -23.012 -7.924 1.00 97.56 97 GLY A CA 1
ATOM 748 C C . GLY A 1 97 ? 6.788 -22.616 -7.498 1.00 97.56 97 GLY A C 1
ATOM 749 O O . GLY A 1 97 ? 7.018 -22.064 -6.420 1.00 97.56 97 GLY A O 1
ATOM 750 N N . ASP A 1 98 ? 7.733 -22.932 -8.369 1.00 97.88 98 ASP A N 1
ATOM 751 C CA . ASP A 1 98 ? 9.103 -22.434 -8.338 1.00 97.88 98 ASP A CA 1
ATOM 752 C C . ASP A 1 98 ? 9.446 -22.053 -9.775 1.00 97.88 98 ASP A C 1
ATOM 754 O O . ASP A 1 98 ? 9.518 -22.910 -10.661 1.00 97.88 98 ASP A O 1
ATOM 758 N N . VAL A 1 99 ? 9.515 -20.751 -10.034 1.00 98.25 99 VAL A N 1
ATOM 759 C CA . VAL A 1 99 ? 9.732 -20.208 -11.369 1.00 98.25 99 VAL A CA 1
ATOM 760 C C . VAL A 1 99 ? 11.196 -19.795 -11.471 1.00 98.25 99 VAL A C 1
ATOM 762 O O . VAL A 1 99 ? 11.743 -19.107 -10.602 1.00 98.25 99 VAL A O 1
ATOM 765 N N . ALA A 1 100 ? 11.846 -20.236 -12.548 1.00 98.12 100 ALA A N 1
ATOM 766 C CA . ALA A 1 100 ? 13.225 -19.866 -12.834 1.00 98.12 100 ALA A CA 1
ATOM 767 C C . ALA A 1 100 ? 13.362 -18.346 -13.021 1.00 98.12 100 ALA A C 1
ATOM 769 O O . ALA A 1 100 ? 12.465 -17.692 -13.553 1.00 98.12 100 ALA A O 1
ATOM 770 N N . ASP A 1 101 ? 14.507 -17.800 -12.609 1.00 98.50 101 ASP A N 1
ATOM 771 C CA . ASP A 1 101 ? 14.820 -16.381 -12.775 1.00 98.50 101 ASP A CA 1
ATOM 772 C C . ASP A 1 101 ? 15.050 -16.044 -14.267 1.00 98.50 101 ASP A C 1
ATOM 774 O O . ASP A 1 101 ? 16.028 -16.530 -14.851 1.00 98.50 101 ASP A O 1
ATOM 778 N N . PRO A 1 102 ? 14.187 -15.232 -14.912 1.00 98.38 102 PRO A N 1
ATOM 779 C CA . PRO A 1 102 ? 14.293 -14.943 -16.339 1.00 98.38 102 PRO A CA 1
ATOM 780 C C . PRO A 1 102 ? 15.545 -14.110 -16.627 1.00 98.38 102 PRO A C 1
ATOM 782 O O . PRO A 1 102 ? 15.640 -12.967 -16.189 1.00 98.38 102 PRO A O 1
ATOM 785 N N . GLU A 1 103 ? 16.522 -14.681 -17.341 1.00 97.81 103 GLU A N 1
ATOM 786 C CA . GLU A 1 103 ? 17.820 -14.042 -17.639 1.00 97.81 103 GLU A CA 1
ATOM 787 C C . GLU A 1 103 ? 18.556 -13.489 -16.391 1.00 97.81 103 GLU A C 1
ATOM 789 O O . GLU A 1 103 ? 19.400 -12.592 -16.492 1.00 97.81 103 GLU A O 1
ATOM 794 N N . GLY A 1 104 ? 18.262 -14.002 -15.190 1.00 98.50 104 GLY A N 1
ATOM 795 C CA . GLY A 1 104 ? 18.845 -13.498 -13.942 1.00 98.50 104 GLY A CA 1
ATOM 796 C C . GLY A 1 104 ? 18.367 -12.092 -13.539 1.00 98.50 104 GLY A C 1
ATOM 797 O O . GLY A 1 104 ? 19.104 -11.373 -12.859 1.00 98.50 104 GLY A O 1
ATOM 798 N N . LEU A 1 105 ? 17.207 -11.639 -14.029 1.00 98.75 105 LEU A N 1
ATOM 799 C CA . LEU A 1 105 ? 16.676 -10.297 -13.769 1.00 98.75 105 LEU A CA 1
ATOM 800 C C . LEU A 1 105 ? 16.257 -10.099 -12.309 1.00 98.75 105 LEU A C 1
ATOM 802 O O . LEU A 1 105 ? 16.450 -9.008 -11.772 1.00 98.75 105 LEU A O 1
ATOM 806 N N . ILE A 1 106 ? 15.720 -11.131 -11.655 1.00 98.69 106 ILE A N 1
ATOM 807 C CA . ILE A 1 106 ? 15.333 -11.080 -10.241 1.00 98.69 106 ILE A CA 1
ATOM 808 C C . ILE A 1 106 ? 16.579 -10.960 -9.363 1.00 98.69 106 ILE A C 1
ATOM 810 O O . ILE A 1 106 ? 16.627 -10.094 -8.489 1.00 98.69 106 ILE A O 1
ATOM 814 N N . ALA A 1 107 ? 17.615 -11.757 -9.633 1.00 98.50 107 ALA A N 1
ATOM 815 C CA . ALA A 1 107 ? 18.900 -11.648 -8.951 1.00 98.50 107 ALA A CA 1
ATOM 816 C C . ALA A 1 107 ? 19.519 -10.252 -9.137 1.00 98.50 107 ALA A C 1
ATOM 818 O O . ALA A 1 107 ? 19.893 -9.610 -8.158 1.00 98.50 107 ALA A O 1
ATOM 819 N N . ALA A 1 108 ? 19.527 -9.730 -10.368 1.00 98.44 108 ALA A N 1
ATOM 820 C CA . ALA A 1 108 ? 20.033 -8.387 -10.651 1.00 98.44 108 ALA A CA 1
ATOM 821 C C . ALA A 1 108 ? 19.242 -7.281 -9.926 1.00 98.44 108 ALA A C 1
ATOM 823 O O . ALA A 1 108 ? 19.818 -6.278 -9.502 1.00 98.44 108 ALA A O 1
ATOM 824 N N . TRP A 1 109 ? 17.928 -7.454 -9.750 1.00 98.12 109 TRP A N 1
ATOM 825 C CA . TRP A 1 109 ? 17.126 -6.554 -8.921 1.00 98.12 109 TRP A CA 1
ATOM 826 C C . TRP A 1 109 ? 17.527 -6.626 -7.440 1.00 98.12 109 TRP A C 1
ATOM 828 O O . TRP A 1 109 ? 17.617 -5.593 -6.775 1.00 98.12 109 TRP A O 1
ATOM 838 N N . GLY A 1 110 ? 17.833 -7.821 -6.929 1.00 97.38 110 GLY A N 1
ATOM 839 C CA . GLY A 1 110 ? 18.388 -8.016 -5.586 1.00 97.38 110 GLY A CA 1
ATOM 840 C C . GLY A 1 110 ? 19.730 -7.304 -5.380 1.00 97.38 110 GLY A C 1
ATOM 841 O O . GLY A 1 110 ? 19.924 -6.637 -4.357 1.00 97.38 110 GLY A O 1
ATOM 842 N N . ASP A 1 111 ? 20.621 -7.364 -6.372 1.00 97.25 111 ASP A N 1
ATOM 843 C CA . ASP A 1 111 ? 21.897 -6.636 -6.361 1.00 97.25 111 ASP A CA 1
ATOM 844 C C . ASP A 1 111 ? 21.669 -5.118 -6.314 1.00 97.25 111 ASP A C 1
ATOM 846 O O . ASP A 1 111 ? 22.286 -4.410 -5.511 1.00 97.25 111 ASP A O 1
ATOM 850 N N . PHE A 1 112 ? 20.721 -4.617 -7.116 1.00 97.50 112 PHE A N 1
ATOM 851 C CA . PHE A 1 112 ? 20.312 -3.213 -7.085 1.00 97.50 112 PHE A CA 1
ATOM 852 C C . PHE A 1 112 ? 19.790 -2.796 -5.708 1.00 97.50 112 PHE A C 1
ATOM 854 O O . PHE A 1 112 ? 20.240 -1.782 -5.175 1.00 97.50 112 PHE A O 1
ATOM 861 N N . LEU A 1 113 ? 18.877 -3.565 -5.104 1.00 95.94 113 LEU A N 1
ATOM 862 C CA . LEU A 1 113 ? 18.347 -3.253 -3.774 1.00 95.94 113 LEU A CA 1
ATOM 863 C C . LEU A 1 113 ? 19.461 -3.224 -2.723 1.00 95.94 113 LEU A C 1
ATOM 865 O O . LEU A 1 113 ? 19.496 -2.319 -1.888 1.00 95.94 113 LEU A O 1
ATOM 869 N N . THR A 1 114 ? 20.400 -4.166 -2.793 1.00 96.38 114 THR A N 1
ATOM 870 C CA . THR A 1 114 ? 21.550 -4.233 -1.883 1.00 96.38 114 THR A CA 1
ATOM 871 C C . THR A 1 114 ? 22.423 -2.983 -2.001 1.00 96.38 114 THR A C 1
ATOM 873 O O . THR A 1 114 ? 22.718 -2.333 -0.992 1.00 96.38 114 THR A O 1
ATOM 876 N N . ALA A 1 115 ? 22.785 -2.591 -3.225 1.00 96.50 115 ALA A N 1
ATOM 877 C CA . ALA A 1 115 ? 23.559 -1.378 -3.476 1.00 96.50 115 ALA A CA 1
ATOM 878 C C . ALA A 1 115 ? 22.796 -0.110 -3.051 1.00 96.50 115 ALA A C 1
ATOM 880 O O . ALA A 1 115 ? 23.348 0.752 -2.365 1.00 96.50 115 ALA A O 1
ATOM 881 N N . TYR A 1 116 ? 21.507 -0.016 -3.389 1.00 95.12 116 TYR A N 1
ATOM 882 C CA . TYR A 1 116 ? 20.653 1.119 -3.047 1.00 95.12 116 TYR A CA 1
ATOM 883 C C . TYR A 1 116 ? 20.565 1.332 -1.532 1.00 95.12 116 TYR A C 1
ATOM 885 O O . TYR A 1 116 ? 20.790 2.444 -1.051 1.00 95.12 116 TYR A O 1
ATOM 893 N N . TRP A 1 117 ? 20.283 0.276 -0.761 1.00 92.50 117 TRP A N 1
ATOM 894 C CA . TRP A 1 117 ? 20.169 0.384 0.694 1.00 92.50 117 TRP A CA 1
ATOM 895 C C . TRP A 1 117 ? 21.505 0.690 1.363 1.00 92.50 117 TRP A C 1
ATOM 897 O O . TRP A 1 117 ? 21.536 1.492 2.296 1.00 92.50 117 TRP A O 1
ATOM 907 N N . LYS A 1 118 ? 22.614 0.136 0.857 1.00 94.88 118 LYS A N 1
ATOM 908 C CA . LYS A 1 118 ? 23.961 0.493 1.321 1.00 94.88 118 LYS A CA 1
ATOM 909 C C . LYS A 1 118 ? 24.216 1.996 1.174 1.00 94.88 118 LYS A C 1
ATOM 911 O O . LYS A 1 118 ? 24.589 2.648 2.147 1.00 94.88 118 LYS A O 1
ATOM 916 N N . LEU A 1 119 ? 23.975 2.552 -0.014 1.00 94.50 119 LEU A N 1
ATOM 917 C CA . LEU A 1 119 ? 24.178 3.977 -0.293 1.00 94.50 119 LEU A CA 1
ATOM 918 C C . LEU A 1 119 ? 23.247 4.864 0.535 1.00 94.50 119 LEU A C 1
ATOM 920 O O . LEU A 1 119 ? 23.677 5.872 1.095 1.00 94.50 119 LEU A O 1
ATOM 924 N N . ARG A 1 120 ? 21.973 4.475 0.650 1.00 89.12 120 ARG A N 1
ATOM 925 C CA . ARG A 1 120 ? 20.984 5.210 1.443 1.00 89.12 120 ARG A CA 1
ATOM 926 C C . ARG A 1 120 ? 21.370 5.265 2.918 1.00 89.12 120 ARG A C 1
ATOM 928 O O . ARG A 1 120 ? 21.324 6.337 3.510 1.00 89.12 120 ARG A O 1
ATOM 935 N N . ASN A 1 121 ? 21.781 4.137 3.494 1.00 87.81 121 ASN A N 1
ATOM 936 C CA . ASN A 1 121 ? 22.183 4.059 4.899 1.00 87.81 121 ASN A CA 1
ATOM 937 C C . ASN A 1 121 ? 23.479 4.835 5.174 1.00 87.81 121 ASN A C 1
ATOM 939 O O . ASN A 1 121 ? 23.669 5.334 6.278 1.00 87.81 121 ASN A O 1
ATOM 943 N N . ALA A 1 122 ? 24.339 4.979 4.164 1.00 91.75 122 ALA A N 1
ATOM 944 C CA . ALA A 1 122 ? 25.527 5.824 4.222 1.00 91.75 122 ALA A CA 1
ATOM 945 C C . ALA A 1 122 ? 25.236 7.324 3.999 1.00 91.75 122 ALA A C 1
ATOM 947 O O . ALA A 1 122 ? 26.160 8.130 4.048 1.00 91.75 122 ALA A O 1
ATOM 948 N N . GLY A 1 123 ? 23.985 7.714 3.715 1.00 89.88 123 GLY A N 1
ATOM 949 C CA . GLY A 1 123 ? 23.629 9.098 3.381 1.00 89.88 123 GLY A CA 1
ATOM 950 C C . GLY A 1 123 ? 24.174 9.575 2.028 1.00 89.88 123 GLY A C 1
ATOM 951 O O . GLY A 1 123 ? 24.200 10.773 1.768 1.00 89.88 123 GLY A O 1
ATOM 952 N N . ALA A 1 124 ? 24.609 8.655 1.161 1.00 91.94 124 ALA A N 1
ATOM 953 C CA . ALA A 1 124 ? 25.232 8.961 -0.129 1.00 91.94 124 ALA A CA 1
ATOM 954 C C . ALA A 1 124 ? 24.218 9.257 -1.251 1.00 91.94 124 ALA A C 1
ATOM 956 O O . ALA A 1 124 ? 24.600 9.630 -2.359 1.00 91.94 124 ALA A O 1
ATOM 957 N N . LEU A 1 125 ? 22.919 9.093 -0.984 1.00 89.50 125 LEU A N 1
ATOM 958 C CA . LEU A 1 125 ? 21.859 9.436 -1.927 1.00 89.50 125 LEU A CA 1
ATOM 959 C C . LEU A 1 125 ? 21.252 10.797 -1.555 1.00 89.50 125 LEU A C 1
ATOM 961 O O . LEU A 1 125 ? 20.828 10.964 -0.410 1.00 89.50 125 LEU A O 1
ATOM 965 N N . PRO A 1 126 ? 21.152 11.747 -2.504 1.00 83.25 126 PRO A N 1
ATOM 966 C CA . PRO A 1 126 ? 20.447 13.005 -2.278 1.00 83.25 126 PRO A CA 1
ATOM 967 C C . PRO A 1 126 ? 19.004 12.791 -1.807 1.00 83.25 126 PRO A C 1
ATOM 969 O O . PRO A 1 126 ? 18.363 11.799 -2.173 1.00 83.25 126 PRO A O 1
ATOM 972 N N . SER A 1 127 ? 18.475 13.758 -1.056 1.00 74.62 127 SER A N 1
ATOM 973 C CA . SER A 1 127 ? 17.054 13.802 -0.716 1.00 74.62 127 SER A CA 1
ATOM 974 C C . SER A 1 127 ? 16.187 13.950 -1.975 1.00 74.62 127 SER A C 1
ATOM 976 O O . SER A 1 127 ? 16.609 14.511 -2.988 1.00 74.62 127 SER A O 1
ATOM 978 N N . GLY A 1 128 ? 14.961 13.425 -1.915 1.00 73.31 128 GLY A N 1
ATOM 979 C CA . GLY A 1 128 ? 13.999 13.475 -3.017 1.00 73.31 128 GLY A CA 1
ATOM 980 C C . GLY A 1 128 ? 13.996 12.243 -3.928 1.00 73.31 128 GLY A C 1
ATOM 981 O O . GLY A 1 128 ? 14.618 11.216 -3.650 1.00 73.31 128 GLY A O 1
ATOM 982 N N . PHE A 1 129 ? 13.225 12.347 -5.011 1.00 71.50 129 PHE A N 1
ATOM 983 C CA . PHE A 1 129 ? 13.068 11.289 -6.007 1.00 71.50 129 PHE A CA 1
ATOM 984 C C . PHE A 1 129 ? 14.172 11.403 -7.057 1.00 71.50 129 PHE A C 1
ATOM 986 O O . PHE A 1 129 ? 14.39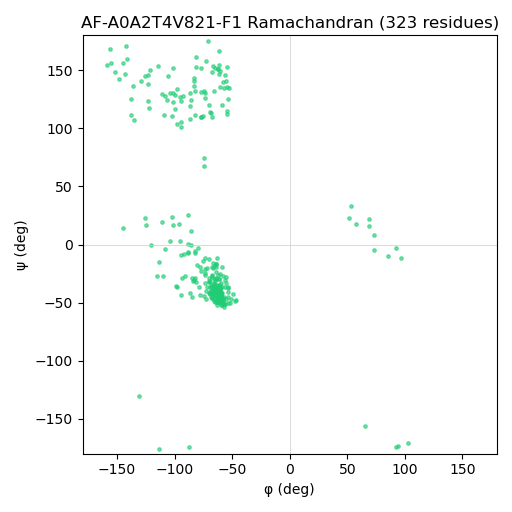5 12.485 -7.597 1.00 71.50 129 PHE A O 1
ATOM 993 N N . GLY A 1 130 ? 14.859 10.300 -7.350 1.00 79.75 130 GLY A N 1
ATOM 994 C CA . GLY A 1 130 ? 15.752 10.247 -8.506 1.00 79.75 130 GLY A CA 1
ATOM 995 C C . GLY A 1 130 ? 15.011 9.839 -9.777 1.00 79.75 130 GLY A C 1
ATOM 996 O O . GLY A 1 130 ? 13.785 9.707 -9.788 1.00 79.75 130 GLY A O 1
ATOM 997 N N . SER A 1 131 ? 15.764 9.645 -10.855 1.00 86.81 131 SER A N 1
ATOM 998 C CA . SER A 1 131 ? 15.225 9.250 -12.156 1.00 86.81 131 SER A CA 1
ATOM 999 C C . SER A 1 131 ? 15.414 7.759 -12.440 1.00 86.81 131 SER A C 1
ATOM 1001 O O . SER A 1 131 ? 16.353 7.117 -11.958 1.00 86.81 131 SER A O 1
ATOM 1003 N N . CYS A 1 132 ? 14.498 7.229 -13.247 1.00 91.38 132 CYS A N 1
ATOM 1004 C CA . CYS A 1 132 ? 14.628 5.963 -13.953 1.00 91.38 132 CYS A CA 1
ATOM 1005 C C . CYS A 1 132 ? 13.728 5.955 -15.191 1.00 91.38 132 CYS A C 1
ATOM 1007 O O . CYS A 1 132 ? 12.873 6.827 -15.361 1.00 91.38 132 CYS A O 1
ATOM 1009 N N . ARG A 1 133 ? 13.926 4.958 -16.051 1.00 93.94 133 ARG A N 1
ATOM 1010 C CA . ARG A 1 133 ? 13.194 4.752 -17.306 1.00 93.94 133 ARG A CA 1
ATOM 1011 C C . ARG A 1 133 ? 11.914 3.921 -17.150 1.00 93.94 133 ARG A C 1
ATOM 1013 O O . ARG A 1 133 ? 11.155 3.817 -18.108 1.00 93.94 133 ARG A O 1
ATOM 1020 N N . ALA A 1 134 ? 11.659 3.347 -15.974 1.00 95.19 134 ALA A N 1
ATOM 1021 C CA . ALA A 1 134 ? 10.423 2.623 -15.675 1.00 95.19 134 ALA A CA 1
ATOM 1022 C C . ALA A 1 134 ? 9.219 3.562 -15.496 1.00 95.19 134 ALA A C 1
ATOM 1024 O O . ALA A 1 134 ? 9.364 4.717 -15.098 1.00 95.19 134 ALA A O 1
ATOM 1025 N N . PHE A 1 135 ? 8.004 3.035 -15.670 1.00 94.44 135 PHE A N 1
ATOM 1026 C CA . PHE A 1 135 ? 6.775 3.763 -15.334 1.00 94.44 135 PHE A CA 1
ATOM 1027 C C . PHE A 1 135 ? 6.611 4.024 -13.826 1.00 94.44 135 PHE A C 1
ATOM 1029 O O . PHE A 1 135 ? 5.849 4.904 -13.433 1.00 94.44 135 PHE A O 1
ATOM 1036 N N . SER A 1 136 ? 7.309 3.260 -12.982 1.00 91.62 136 SER A N 1
ATOM 1037 C CA . SER A 1 136 ? 7.346 3.423 -11.529 1.00 91.62 136 SER A CA 1
ATOM 1038 C C . SER A 1 136 ? 8.769 3.235 -11.027 1.00 91.62 136 SER A C 1
ATOM 1040 O O . SER A 1 136 ? 9.388 2.203 -11.275 1.00 91.62 136 SER A O 1
ATOM 1042 N N . CYS A 1 137 ? 9.270 4.225 -10.292 1.00 87.12 137 CYS A N 1
ATOM 1043 C CA . CYS A 1 137 ? 10.629 4.227 -9.776 1.00 87.12 137 CYS A CA 1
ATOM 1044 C C . CYS A 1 137 ? 10.658 3.861 -8.293 1.00 87.12 137 CYS A C 1
ATOM 1046 O O . CYS A 1 137 ? 10.217 4.653 -7.460 1.00 87.12 137 CYS A O 1
ATOM 1048 N N . PHE A 1 138 ? 11.186 2.684 -7.943 1.00 83.31 138 PHE A N 1
ATOM 1049 C CA . PHE A 1 138 ? 11.409 2.331 -6.534 1.00 83.31 138 PHE A CA 1
ATOM 1050 C C . PHE A 1 138 ? 12.552 3.149 -5.915 1.00 83.31 138 PHE A C 1
ATOM 1052 O O . PHE A 1 138 ? 12.461 3.605 -4.777 1.00 83.31 138 PHE A O 1
ATOM 1059 N N . GLY A 1 139 ? 13.634 3.329 -6.673 1.00 85.19 139 GLY A N 1
ATOM 1060 C CA . GLY A 1 139 ? 14.837 4.027 -6.236 1.00 85.19 139 GLY A CA 1
ATOM 1061 C C . GLY A 1 139 ? 15.276 5.072 -7.251 1.00 85.19 139 GLY A C 1
ATOM 1062 O O . GLY A 1 139 ? 14.485 5.913 -7.667 1.00 85.19 139 GLY A O 1
ATOM 1063 N N . ARG A 1 140 ? 16.560 5.040 -7.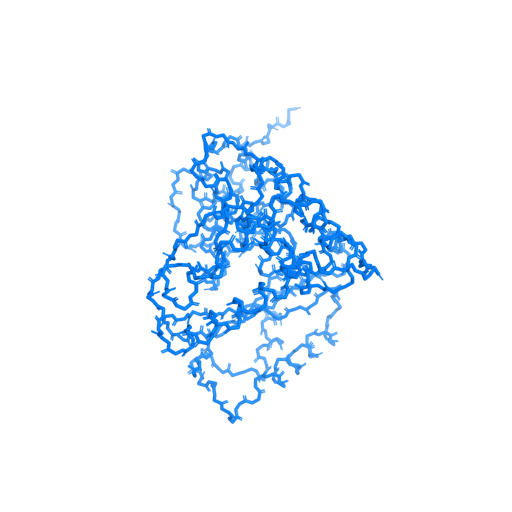612 1.00 90.25 140 ARG A N 1
ATOM 1064 C CA . ARG A 1 140 ? 17.174 5.998 -8.533 1.00 90.25 140 ARG A CA 1
ATOM 1065 C C . ARG A 1 140 ? 18.353 5.380 -9.274 1.00 90.25 140 ARG A C 1
ATOM 1067 O O . ARG A 1 140 ? 19.045 4.543 -8.702 1.00 90.25 140 ARG A O 1
ATOM 1074 N N . PHE A 1 141 ? 18.586 5.824 -10.505 1.00 94.06 141 PHE A N 1
ATOM 1075 C CA . PHE A 1 141 ? 19.685 5.361 -11.364 1.00 94.06 141 PHE A CA 1
ATOM 1076 C C . PHE A 1 141 ? 20.578 6.506 -11.864 1.00 94.06 141 PHE A C 1
ATOM 1078 O O . PHE A 1 141 ? 21.360 6.338 -12.788 1.00 94.06 141 PHE A O 1
ATOM 1085 N N . ASP A 1 142 ? 20.500 7.671 -11.231 1.00 90.81 142 ASP A N 1
ATOM 1086 C CA . ASP A 1 142 ? 21.378 8.822 -11.469 1.00 90.81 142 ASP A CA 1
ATOM 1087 C C . ASP A 1 142 ? 22.654 8.807 -10.598 1.00 90.81 142 ASP A C 1
ATOM 1089 O O . ASP A 1 142 ? 23.546 9.629 -10.798 1.00 90.81 142 ASP A O 1
ATOM 1093 N N . HIS A 1 143 ? 22.777 7.868 -9.651 1.00 94.38 143 HIS A N 1
ATOM 1094 C CA . HIS A 1 143 ? 24.005 7.657 -8.878 1.00 94.38 143 HIS A CA 1
ATOM 1095 C C . HIS A 1 143 ? 25.001 6.767 -9.654 1.00 94.38 143 HIS A C 1
ATOM 1097 O O . HIS A 1 143 ? 24.575 5.723 -10.151 1.00 94.38 143 HIS A O 1
ATOM 1103 N N . PRO A 1 144 ? 26.316 7.075 -9.696 1.00 94.69 144 PRO A N 1
ATOM 1104 C CA . PRO A 1 144 ? 27.302 6.312 -10.476 1.00 94.69 144 PRO A CA 1
ATOM 1105 C C . PRO A 1 144 ? 27.372 4.809 -10.173 1.00 94.69 144 PRO A C 1
ATOM 1107 O O . PRO A 1 144 ? 27.626 4.021 -11.075 1.00 94.69 144 PRO A O 1
ATOM 1110 N N . GLU A 1 145 ? 27.126 4.397 -8.925 1.00 95.12 145 GLU A N 1
ATOM 1111 C CA . GLU A 1 145 ? 27.084 2.968 -8.551 1.00 95.12 145 GLU A CA 1
ATOM 1112 C C . GLU A 1 145 ? 25.783 2.260 -8.962 1.00 95.12 145 GLU A C 1
ATOM 1114 O O . GLU A 1 145 ? 25.770 1.041 -9.097 1.00 95.12 145 GLU A O 1
ATOM 1119 N N . LEU A 1 146 ? 24.685 2.999 -9.154 1.00 96.12 146 LEU A N 1
ATOM 1120 C CA . LEU A 1 146 ? 23.382 2.420 -9.501 1.00 96.12 146 LEU A CA 1
ATOM 1121 C C . LEU A 1 146 ? 23.121 2.485 -11.007 1.00 96.12 146 LEU A C 1
ATOM 1123 O O . LEU A 1 146 ? 22.566 1.542 -11.564 1.00 96.12 146 LEU A O 1
ATOM 1127 N N . ALA A 1 147 ? 23.558 3.556 -11.677 1.00 95.56 147 ALA A N 1
ATOM 1128 C CA . ALA A 1 147 ? 23.340 3.800 -13.102 1.00 95.56 147 ALA A CA 1
ATOM 1129 C C . ALA A 1 147 ? 23.689 2.603 -14.013 1.00 95.56 147 ALA A C 1
ATOM 1131 O O . ALA A 1 147 ? 22.883 2.288 -14.891 1.00 95.56 147 ALA A O 1
ATOM 1132 N N . PRO A 1 148 ? 24.808 1.873 -13.807 1.00 96.31 148 PRO A N 1
ATOM 1133 C CA . PRO A 1 148 ? 25.171 0.737 -14.657 1.00 96.31 148 PRO A CA 1
ATOM 1134 C C . PRO A 1 148 ? 24.218 -0.461 -14.555 1.00 96.31 148 PRO A C 1
ATOM 1136 O O . PRO A 1 148 ? 24.261 -1.338 -15.414 1.00 96.31 148 PRO A O 1
ATOM 1139 N N . LEU A 1 149 ? 23.368 -0.520 -13.525 1.00 95.88 149 LEU A N 1
ATOM 1140 C CA . LEU A 1 149 ? 22.432 -1.626 -13.312 1.00 95.88 149 LEU A CA 1
ATOM 1141 C C . LEU A 1 149 ? 21.150 -1.470 -14.145 1.00 95.88 149 LEU A C 1
ATOM 1143 O O . LEU A 1 149 ? 20.547 -2.467 -14.538 1.00 95.88 149 LEU A O 1
ATOM 1147 N N . GLU A 1 150 ? 20.741 -0.235 -14.457 1.00 97.06 150 GLU A N 1
ATOM 1148 C CA . GLU A 1 150 ? 19.473 0.028 -15.150 1.00 97.06 150 GLU A CA 1
ATOM 1149 C C . GLU A 1 150 ? 19.378 -0.552 -16.572 1.00 97.06 150 GLU A C 1
ATOM 1151 O O . GLU A 1 150 ? 18.319 -1.084 -16.914 1.00 97.06 150 GLU A O 1
ATOM 1156 N N . PRO A 1 151 ? 20.421 -0.465 -17.433 1.00 97.25 151 PRO A N 1
ATOM 1157 C CA . PRO A 1 151 ? 20.342 -0.953 -18.810 1.00 97.25 151 PRO A CA 1
ATOM 1158 C C . PRO A 1 151 ? 19.883 -2.408 -18.909 1.00 97.25 151 PRO A C 1
ATOM 1160 O O . PRO A 1 151 ? 19.075 -2.735 -19.776 1.00 97.25 151 PRO A O 1
ATOM 1163 N N . ARG A 1 152 ? 20.298 -3.256 -17.958 1.00 97.44 152 ARG A N 1
ATOM 1164 C CA . ARG A 1 152 ? 19.870 -4.656 -17.898 1.00 97.44 152 ARG A CA 1
ATOM 1165 C C . ARG A 1 152 ? 18.355 -4.793 -17.738 1.00 97.44 152 ARG A C 1
ATOM 1167 O O . ARG A 1 152 ? 17.765 -5.676 -18.353 1.00 97.44 152 ARG A O 1
ATOM 1174 N N . PHE A 1 153 ? 17.720 -3.924 -16.953 1.00 98.06 153 PHE A N 1
ATOM 1175 C CA . PHE A 1 153 ? 16.268 -3.940 -16.769 1.00 98.06 153 PHE A CA 1
ATOM 1176 C C . PHE A 1 153 ? 15.543 -3.395 -17.998 1.00 98.06 153 PHE A C 1
ATOM 1178 O O . PHE A 1 153 ? 14.599 -4.021 -18.470 1.00 98.06 153 PHE A O 1
ATOM 1185 N N . VAL A 1 154 ? 16.023 -2.283 -18.562 1.00 97.75 154 VAL A N 1
ATOM 1186 C CA . VAL A 1 154 ? 15.407 -1.666 -19.749 1.00 97.75 154 VAL A CA 1
ATOM 1187 C C . VAL A 1 154 ? 15.420 -2.595 -20.957 1.00 97.75 154 VAL A C 1
ATOM 1189 O O . VAL A 1 154 ? 14.451 -2.640 -21.708 1.00 97.75 154 VAL A O 1
ATOM 1192 N N . GLU A 1 155 ? 16.496 -3.352 -21.144 1.00 97.62 155 GLU A N 1
ATOM 1193 C CA . GLU A 1 155 ? 16.616 -4.278 -22.269 1.00 97.62 155 GLU A CA 1
ATOM 1194 C C . GLU A 1 155 ? 16.006 -5.651 -21.967 1.00 97.62 155 GLU A C 1
ATOM 1196 O O . GLU A 1 155 ? 15.358 -6.250 -22.827 1.00 97.62 155 GLU A O 1
ATOM 1201 N N . GLY A 1 156 ? 16.229 -6.172 -20.758 1.00 98.44 156 GLY A N 1
ATOM 1202 C CA . GLY A 1 156 ? 15.863 -7.537 -20.389 1.00 98.44 156 GLY A CA 1
ATOM 1203 C C . GLY A 1 156 ? 14.383 -7.719 -20.073 1.00 98.44 156 GLY A C 1
ATOM 1204 O O . GLY A 1 156 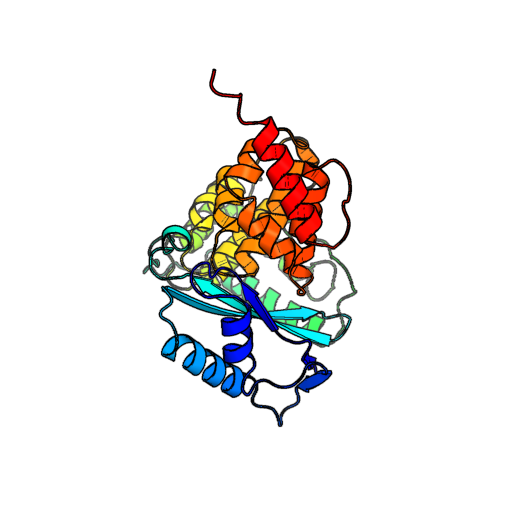? 13.815 -8.751 -20.439 1.00 98.44 156 GLY A O 1
ATOM 1205 N N . VAL A 1 157 ? 13.735 -6.731 -19.443 1.00 98.62 157 VAL A N 1
ATOM 1206 C CA . VAL A 1 157 ? 12.323 -6.848 -19.043 1.00 98.62 157 VAL A CA 1
ATOM 1207 C C . VAL A 1 157 ? 11.396 -6.999 -20.249 1.00 98.62 157 VAL A C 1
ATOM 1209 O O . VAL A 1 157 ? 10.611 -7.944 -20.230 1.00 98.62 157 VAL A O 1
ATOM 1212 N N . PRO A 1 158 ? 11.467 -6.177 -21.319 1.00 98.44 158 PRO A N 1
ATOM 1213 C CA . PRO A 1 158 ? 10.583 -6.359 -22.470 1.00 98.44 158 PRO A CA 1
ATOM 1214 C C . PRO A 1 158 ? 10.711 -7.740 -23.128 1.00 98.44 158 PRO A C 1
ATOM 1216 O O . PRO A 1 158 ? 9.703 -8.311 -23.535 1.00 98.44 158 PRO A O 1
ATOM 1219 N N . ARG A 1 159 ? 11.925 -8.312 -23.187 1.00 98.25 159 ARG A N 1
ATOM 1220 C CA . ARG A 1 159 ? 12.159 -9.660 -23.740 1.00 98.25 159 ARG A CA 1
ATOM 1221 C C . ARG A 1 159 ? 11.606 -10.779 -22.860 1.00 98.25 159 ARG A C 1
ATOM 1223 O O . ARG A 1 159 ? 11.201 -11.814 -23.377 1.00 98.25 159 ARG A O 1
ATOM 1230 N N . ASN A 1 160 ? 11.593 -10.570 -21.545 1.00 98.75 160 ASN A N 1
ATOM 1231 C CA . ASN A 1 160 ? 11.206 -11.570 -20.549 1.00 98.75 160 ASN A CA 1
ATOM 1232 C C . ASN A 1 160 ? 9.884 -11.230 -19.855 1.00 98.75 160 ASN A C 1
ATOM 1234 O O . ASN A 1 160 ? 9.606 -11.753 -18.775 1.00 98.75 160 ASN A O 1
ATOM 1238 N N . PHE A 1 161 ? 9.069 -10.358 -20.452 1.00 98.81 161 PHE A N 1
ATOM 1239 C CA . PHE A 1 161 ? 7.882 -9.807 -19.805 1.00 98.81 161 PHE A CA 1
ATOM 1240 C C . PHE A 1 161 ? 6.933 -10.915 -19.339 1.00 98.81 161 PHE A C 1
ATOM 1242 O O . PHE A 1 161 ? 6.613 -10.990 -18.156 1.00 98.81 161 PHE A O 1
ATOM 1249 N N . ASP A 1 162 ? 6.581 -11.850 -20.224 1.00 98.62 162 A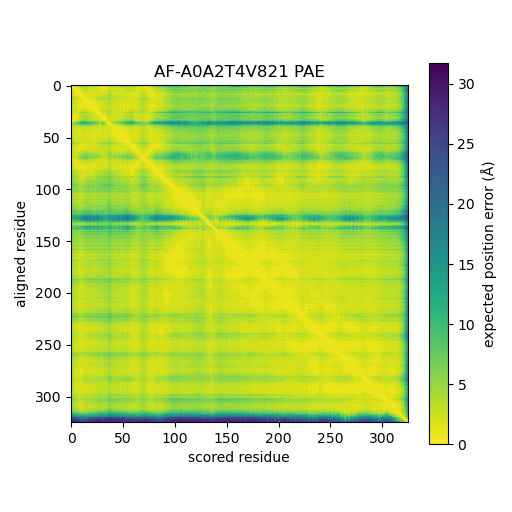SP A N 1
ATOM 1250 C CA . ASP A 1 162 ? 5.686 -12.964 -19.890 1.00 98.62 162 ASP A CA 1
ATOM 1251 C C . ASP A 1 162 ? 6.288 -13.909 -18.839 1.00 98.62 162 ASP A C 1
ATOM 1253 O O . ASP A 1 162 ? 5.578 -14.409 -17.966 1.00 98.62 162 ASP A O 1
ATOM 1257 N N . ALA A 1 163 ? 7.606 -14.122 -18.862 1.00 98.75 163 ALA A N 1
ATOM 1258 C CA . ALA A 1 163 ? 8.287 -14.927 -17.851 1.00 98.75 163 ALA A CA 1
ATOM 1259 C C . ALA A 1 163 ? 8.244 -14.254 -16.467 1.00 98.75 163 ALA A C 1
ATOM 1261 O O . ALA A 1 163 ? 7.982 -14.921 -15.468 1.00 98.75 163 ALA A O 1
ATOM 1262 N N . LEU A 1 164 ? 8.410 -12.929 -16.399 1.00 98.88 164 LEU A N 1
ATOM 1263 C CA . LEU A 1 164 ? 8.243 -12.153 -15.166 1.00 98.88 164 LEU A CA 1
ATOM 1264 C C . LEU A 1 164 ? 6.787 -12.149 -14.681 1.00 98.88 164 LEU A C 1
ATOM 1266 O O . LEU A 1 164 ? 6.543 -12.235 -13.477 1.00 98.88 164 LEU A O 1
ATOM 1270 N N . VAL A 1 165 ? 5.811 -12.116 -15.595 1.00 98.81 165 VAL A N 1
ATOM 1271 C CA . VAL A 1 165 ? 4.397 -12.308 -15.237 1.00 98.81 165 VAL A CA 1
ATOM 1272 C C . VAL A 1 165 ? 4.188 -13.686 -14.617 1.00 98.81 165 VAL A C 1
ATOM 1274 O O . VAL A 1 165 ? 3.513 -13.787 -13.596 1.00 98.81 165 VAL A O 1
ATOM 1277 N N . ARG A 1 166 ? 4.804 -14.743 -15.154 1.00 98.69 166 ARG A N 1
ATOM 1278 C CA . ARG A 1 166 ? 4.741 -16.077 -14.539 1.00 98.69 166 ARG A CA 1
ATOM 1279 C C . ARG A 1 166 ? 5.368 -16.110 -13.149 1.00 98.69 166 ARG A C 1
ATOM 1281 O O . ARG A 1 166 ? 4.736 -16.650 -12.246 1.00 98.69 166 ARG A O 1
ATOM 1288 N N . VAL A 1 167 ? 6.526 -15.473 -12.937 1.00 98.88 167 VAL A N 1
ATOM 1289 C CA . VAL A 1 167 ? 7.113 -15.321 -11.588 1.00 98.88 167 VAL A CA 1
ATOM 1290 C C . VAL A 1 167 ? 6.089 -14.696 -10.638 1.00 98.88 167 VAL A C 1
ATOM 1292 O O . VAL A 1 167 ? 5.794 -15.273 -9.597 1.00 98.88 167 VAL A O 1
ATOM 1295 N N . LEU A 1 168 ? 5.469 -13.577 -11.029 1.00 98.81 168 LEU A N 1
ATOM 1296 C CA . LEU A 1 168 ? 4.442 -12.889 -10.239 1.00 98.81 168 LEU A CA 1
ATOM 1297 C C . LEU A 1 168 ? 3.190 -13.744 -9.955 1.00 98.81 168 LEU A C 1
ATOM 1299 O O . LEU A 1 168 ? 2.473 -13.475 -8.995 1.00 98.81 168 LEU A O 1
ATOM 1303 N N . ARG A 1 169 ? 2.869 -14.734 -10.788 1.00 98.31 169 ARG A N 1
ATOM 1304 C CA . ARG A 1 169 ? 1.621 -15.513 -10.684 1.00 98.31 169 ARG A CA 1
ATOM 1305 C C . ARG A 1 169 ? 1.807 -16.848 -9.975 1.00 98.31 169 ARG A C 1
ATOM 1307 O O . ARG A 1 169 ? 0.895 -17.296 -9.285 1.00 98.31 169 ARG A O 1
ATOM 1314 N N . GLU A 1 170 ? 2.952 -17.485 -10.180 1.00 98.56 170 GLU A N 1
ATOM 1315 C CA . GLU A 1 170 ? 3.154 -18.903 -9.880 1.00 98.56 170 GLU A CA 1
ATOM 1316 C C . GLU A 1 170 ? 4.188 -19.136 -8.773 1.00 98.56 170 GLU A C 1
ATOM 1318 O O . GLU A 1 170 ? 4.093 -20.150 -8.080 1.00 98.56 170 GLU A O 1
ATOM 1323 N N . ASP A 1 171 ? 5.161 -18.236 -8.584 1.00 98.69 171 ASP A N 1
ATOM 1324 C CA . ASP A 1 171 ? 6.277 -18.485 -7.669 1.00 98.69 171 ASP A CA 1
ATOM 1325 C C . ASP A 1 171 ? 5.848 -18.365 -6.201 1.00 98.69 171 ASP A C 1
ATOM 1327 O O . ASP A 1 171 ? 5.195 -17.396 -5.801 1.00 98.69 171 ASP A O 1
ATOM 1331 N N . ARG A 1 172 ? 6.218 -19.354 -5.383 1.00 98.50 172 ARG A N 1
ATOM 1332 C CA . ARG A 1 172 ? 5.935 -19.369 -3.942 1.00 98.50 172 ARG A CA 1
ATOM 1333 C C . ARG A 1 172 ? 6.656 -18.255 -3.178 1.00 98.50 172 ARG A C 1
ATOM 1335 O O . ARG A 1 172 ? 6.137 -17.783 -2.167 1.00 98.50 172 ARG A O 1
ATOM 1342 N N . ASP A 1 173 ? 7.819 -17.820 -3.656 1.00 98.50 173 ASP A N 1
ATOM 1343 C CA . ASP A 1 173 ? 8.655 -16.808 -3.017 1.00 98.50 173 ASP A CA 1
ATOM 1344 C C . ASP A 1 173 ? 8.058 -15.408 -3.224 1.00 98.50 173 ASP A C 1
ATOM 1346 O O . ASP A 1 173 ? 8.042 -14.851 -4.325 1.00 98.50 173 ASP A O 1
ATOM 1350 N N . GLU A 1 174 ? 7.553 -14.817 -2.141 1.00 98.19 174 GLU A N 1
ATOM 1351 C CA . GLU A 1 174 ? 6.965 -13.476 -2.175 1.00 98.19 174 GLU A CA 1
ATOM 1352 C C . GLU A 1 174 ? 7.967 -12.373 -2.539 1.00 98.19 174 GLU A C 1
ATOM 1354 O O . GLU A 1 174 ? 7.577 -11.379 -3.155 1.00 98.19 174 GLU A O 1
ATOM 1359 N N . GLY A 1 175 ? 9.252 -12.548 -2.221 1.00 98.12 175 GLY A N 1
ATOM 1360 C CA . GLY A 1 175 ? 10.324 -11.623 -2.571 1.00 98.12 175 GLY A CA 1
ATOM 1361 C C . GLY A 1 175 ? 10.602 -11.621 -4.071 1.00 98.12 175 GLY A C 1
ATOM 1362 O O . GLY A 1 175 ? 10.734 -10.546 -4.669 1.00 98.12 175 GLY A O 1
ATOM 1363 N N . LYS A 1 176 ? 10.596 -12.798 -4.713 1.00 98.62 176 LYS A N 1
ATOM 1364 C CA . LYS A 1 176 ? 10.644 -12.894 -6.182 1.00 98.62 176 LYS A CA 1
ATOM 1365 C C . LYS A 1 176 ? 9.418 -12.239 -6.815 1.00 98.62 176 LYS A C 1
ATOM 1367 O O . LYS A 1 176 ? 9.574 -11.427 -7.726 1.00 98.62 176 LYS A O 1
ATOM 1372 N N . ARG A 1 177 ? 8.207 -12.522 -6.314 1.00 98.75 177 ARG A N 1
ATOM 1373 C CA . ARG A 1 177 ? 6.972 -11.895 -6.829 1.00 98.75 177 ARG A CA 1
ATOM 1374 C C . ARG A 1 177 ? 7.009 -10.373 -6.699 1.00 98.75 177 ARG A C 1
ATOM 1376 O O . ARG A 1 177 ? 6.704 -9.666 -7.655 1.00 98.75 177 ARG A O 1
ATOM 1383 N N . MET A 1 178 ? 7.442 -9.852 -5.553 1.00 98.19 178 MET A N 1
ATOM 1384 C CA . MET A 1 178 ? 7.584 -8.412 -5.323 1.00 98.19 178 MET A CA 1
ATOM 1385 C C . MET A 1 178 ? 8.639 -7.783 -6.250 1.00 98.19 178 MET A C 1
ATOM 1387 O O . MET A 1 178 ? 8.427 -6.695 -6.790 1.00 98.19 178 MET A O 1
ATOM 1391 N N . SER A 1 179 ? 9.758 -8.474 -6.486 1.00 98.38 179 SER A N 1
ATOM 1392 C CA . SER A 1 179 ? 10.785 -8.047 -7.447 1.00 98.38 179 SER A CA 1
ATOM 1393 C C . SER A 1 179 ? 10.241 -8.026 -8.875 1.00 98.38 179 SER A C 1
ATOM 1395 O O . SER A 1 179 ? 10.467 -7.060 -9.601 1.00 98.38 179 SER A O 1
ATOM 1397 N N . ALA A 1 180 ? 9.444 -9.029 -9.255 1.00 98.75 180 ALA A N 1
ATOM 1398 C CA . ALA A 1 180 ? 8.778 -9.072 -10.550 1.00 98.75 180 ALA A CA 1
ATOM 1399 C C . ALA A 1 180 ? 7.841 -7.872 -10.754 1.00 98.75 180 ALA A C 1
ATOM 1401 O O . ALA A 1 180 ? 7.869 -7.282 -11.826 1.00 98.75 180 ALA A O 1
ATOM 14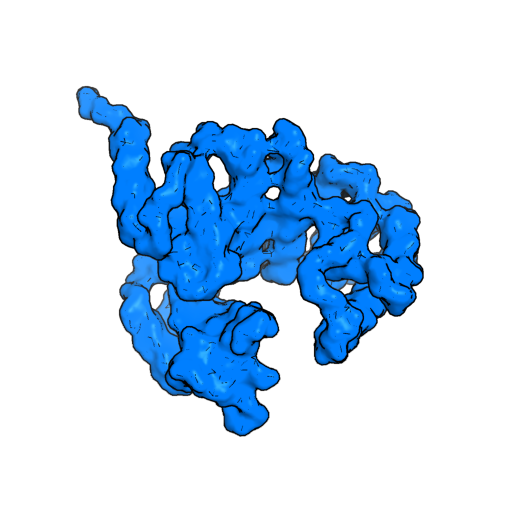02 N N . VAL A 1 181 ? 7.079 -7.435 -9.740 1.00 98.62 181 VAL A N 1
ATOM 1403 C CA . VAL A 1 181 ? 6.248 -6.215 -9.849 1.00 98.62 181 VAL A CA 1
ATOM 1404 C C . VAL A 1 181 ? 7.090 -4.982 -10.185 1.00 98.62 181 VAL A C 1
ATOM 1406 O O . VAL A 1 181 ? 6.735 -4.220 -11.084 1.00 98.62 181 VAL A O 1
ATOM 1409 N N . ASN A 1 182 ? 8.213 -4.794 -9.487 1.00 97.88 182 ASN A N 1
ATOM 1410 C CA . ASN A 1 182 ? 9.105 -3.658 -9.722 1.00 97.88 182 ASN A CA 1
ATOM 1411 C C . ASN A 1 182 ? 9.754 -3.715 -11.110 1.00 97.88 182 ASN A C 1
ATOM 1413 O O . ASN A 1 182 ? 9.818 -2.703 -11.804 1.00 97.88 182 ASN A O 1
ATOM 1417 N N . LEU A 1 183 ? 10.197 -4.899 -11.535 1.00 98.50 183 LEU A N 1
ATOM 1418 C CA . LEU A 1 183 ? 10.772 -5.108 -12.861 1.00 98.50 183 LEU A CA 1
ATOM 1419 C C . LEU A 1 183 ? 9.739 -4.891 -13.966 1.00 98.50 183 LEU A C 1
ATOM 1421 O O . LEU A 1 183 ? 10.037 -4.206 -14.936 1.00 98.50 183 LEU A O 1
ATOM 1425 N N . LEU A 1 184 ? 8.512 -5.393 -13.809 1.00 98.69 184 LEU A N 1
ATOM 1426 C CA . LEU A 1 184 ? 7.433 -5.215 -14.784 1.00 98.69 184 LEU A CA 1
ATOM 1427 C C . LEU A 1 184 ? 7.107 -3.736 -15.034 1.00 98.69 184 LEU A C 1
ATOM 1429 O O . LEU A 1 184 ? 6.582 -3.421 -16.094 1.00 98.69 184 LEU A O 1
ATOM 1433 N N . ALA A 1 185 ? 7.474 -2.805 -14.146 1.00 97.62 185 ALA A N 1
ATOM 1434 C CA . ALA A 1 185 ? 7.358 -1.371 -14.416 1.00 97.62 185 ALA A CA 1
ATOM 1435 C C . ALA A 1 185 ? 8.246 -0.877 -15.584 1.00 97.62 185 ALA A C 1
ATOM 1437 O O . ALA A 1 185 ? 7.983 0.201 -16.116 1.00 97.62 185 ALA A O 1
ATOM 1438 N N . TYR A 1 186 ? 9.249 -1.653 -16.014 1.00 97.88 186 TYR A N 1
ATOM 1439 C CA . TYR A 1 186 ? 10.021 -1.461 -17.256 1.00 97.88 186 TYR A CA 1
ATOM 1440 C C . TYR A 1 186 ? 9.360 -2.109 -18.485 1.00 97.88 186 TYR A C 1
ATOM 1442 O O . TYR A 1 186 ? 9.992 -2.277 -19.527 1.00 97.88 186 TYR A O 1
ATOM 1450 N N . GLY A 1 187 ? 8.104 -2.536 -18.357 1.00 97.31 187 GLY A N 1
ATOM 1451 C CA . GLY A 1 187 ? 7.376 -3.211 -19.416 1.00 97.31 187 GLY A CA 1
ATOM 1452 C C . GLY A 1 187 ? 7.175 -2.363 -20.680 1.00 97.31 187 GLY A C 1
ATOM 1453 O O . GLY A 1 187 ? 7.347 -1.145 -20.672 1.00 97.31 187 GLY A O 1
ATOM 1454 N N . PRO A 1 188 ? 6.759 -3.009 -21.779 1.00 95.94 188 PRO A N 1
ATOM 1455 C CA . PRO A 1 188 ? 6.648 -2.390 -23.104 1.00 95.94 188 PRO A CA 1
ATOM 1456 C C . PRO A 1 188 ? 5.609 -1.260 -23.202 1.00 95.94 188 PRO A C 1
ATOM 1458 O O . PRO A 1 188 ? 5.767 -0.347 -24.009 1.00 95.94 188 PRO A O 1
ATOM 1461 N N . SER A 1 189 ? 4.535 -1.312 -22.408 1.00 96.44 189 SER A N 1
ATOM 1462 C CA . SER A 1 189 ? 3.465 -0.305 -22.398 1.00 96.44 189 SER A CA 1
ATOM 1463 C C . SER A 1 189 ? 2.734 -0.282 -21.056 1.00 96.44 189 SER A C 1
ATOM 1465 O O . SER A 1 189 ? 2.706 -1.289 -20.345 1.00 96.44 189 SER A O 1
ATOM 1467 N N . ARG A 1 190 ? 2.106 0.850 -20.706 1.00 95.75 190 ARG A N 1
ATOM 1468 C CA . ARG A 1 190 ? 1.322 0.976 -19.461 1.00 95.75 190 ARG A CA 1
ATOM 1469 C C . ARG A 1 190 ? 0.166 -0.016 -19.432 1.00 95.75 190 ARG A C 1
ATOM 1471 O O . ARG A 1 190 ? -0.119 -0.587 -18.387 1.00 95.75 190 ARG A O 1
ATOM 1478 N N . GLU A 1 191 ? -0.466 -0.249 -20.576 1.00 95.88 191 GLU A N 1
ATOM 1479 C CA . GLU A 1 191 ? -1.587 -1.168 -20.734 1.00 95.88 191 GLU A CA 1
ATOM 1480 C C . GLU A 1 191 ? -1.157 -2.605 -20.432 1.00 95.88 191 GLU A C 1
ATOM 1482 O O . GLU A 1 191 ? -1.812 -3.286 -19.643 1.00 95.88 191 GLU A O 1
ATOM 1487 N N . GLN A 1 192 ? -0.032 -3.059 -20.994 1.00 97.75 192 GLN A N 1
ATOM 1488 C CA . GLN A 1 192 ? 0.482 -4.405 -20.725 1.00 97.75 192 GLN A CA 1
ATOM 1489 C C . GLN A 1 192 ? 0.903 -4.567 -19.264 1.00 97.75 192 GLN A C 1
ATOM 1491 O O . GLN A 1 192 ? 0.574 -5.582 -18.653 1.00 97.75 192 GLN A O 1
ATOM 1496 N N . VAL A 1 193 ? 1.564 -3.563 -18.678 1.00 98.38 193 VAL A N 1
ATOM 1497 C CA . VAL A 1 193 ? 1.938 -3.580 -17.253 1.00 98.38 193 VAL A CA 1
ATOM 1498 C C . VAL A 1 193 ? 0.701 -3.625 -16.363 1.00 98.38 193 VAL A C 1
ATOM 1500 O O . VAL A 1 193 ? 0.619 -4.452 -15.459 1.00 98.38 193 VAL A O 1
ATOM 1503 N N . LEU A 1 194 ? -0.304 -2.797 -16.640 1.00 97.88 194 LEU A N 1
ATOM 1504 C CA . LEU A 1 194 ? -1.555 -2.794 -15.893 1.00 97.88 194 LEU A CA 1
ATOM 1505 C C . LEU A 1 194 ? -2.240 -4.164 -15.935 1.00 97.88 194 LEU A C 1
ATOM 1507 O O . LEU A 1 194 ? -2.577 -4.699 -14.879 1.00 97.88 194 LEU A O 1
ATOM 1511 N N . GLN A 1 195 ? -2.415 -4.748 -17.124 1.00 97.88 195 GLN A N 1
ATOM 1512 C CA . GLN A 1 195 ? -3.037 -6.069 -17.274 1.00 97.88 195 GLN A CA 1
ATOM 1513 C C . GLN A 1 195 ? -2.234 -7.157 -16.554 1.00 97.88 195 GLN A C 1
ATOM 1515 O O . GLN A 1 195 ? -2.805 -7.994 -15.851 1.00 97.88 195 GLN A O 1
ATOM 1520 N N . ALA A 1 196 ? -0.906 -7.103 -16.666 1.00 98.50 196 ALA A N 1
ATOM 1521 C CA . ALA A 1 196 ? -0.001 -8.024 -15.999 1.00 98.50 196 ALA A CA 1
ATOM 1522 C C . ALA A 1 196 ? -0.084 -7.942 -14.473 1.00 98.50 196 ALA A C 1
ATOM 1524 O O . ALA A 1 196 ? 0.020 -8.977 -13.821 1.00 98.50 196 ALA A O 1
ATOM 1525 N N . LEU A 1 197 ? -0.273 -6.754 -13.893 1.00 98.56 197 LEU A N 1
ATOM 1526 C CA . LEU A 1 197 ? -0.272 -6.541 -12.443 1.00 98.56 197 LEU A CA 1
ATOM 1527 C C . LEU A 1 197 ? -1.658 -6.669 -11.799 1.00 98.56 197 LEU A C 1
ATOM 1529 O O . LEU A 1 197 ? -1.749 -7.037 -10.630 1.00 98.56 197 LEU A O 1
ATOM 1533 N N . LEU A 1 198 ? -2.737 -6.412 -12.541 1.00 98.00 198 LEU A N 1
ATOM 1534 C CA . LEU A 1 198 ? -4.099 -6.294 -12.013 1.00 98.00 198 LEU A CA 1
ATOM 1535 C C . LEU A 1 198 ? -4.561 -7.455 -11.113 1.00 98.00 198 LEU A C 1
ATOM 1537 O O . LEU A 1 198 ? -5.050 -7.178 -10.013 1.00 98.00 198 LEU A O 1
ATOM 1541 N N . PRO A 1 199 ? -4.374 -8.738 -11.473 1.00 97.56 199 PRO A N 1
ATOM 1542 C CA . PRO A 1 199 ? -4.762 -9.820 -10.570 1.00 97.56 199 PRO A CA 1
ATOM 1543 C C . PRO A 1 199 ? -3.952 -9.875 -9.254 1.00 97.56 199 PRO A C 1
ATOM 1545 O O . PRO A 1 199 ? -4.412 -10.475 -8.285 1.00 97.56 199 PRO A O 1
ATOM 1548 N N . SER A 1 200 ? -2.786 -9.217 -9.172 1.00 98.38 200 SER A N 1
ATOM 1549 C CA . SER A 1 200 ? -1.936 -9.159 -7.965 1.00 98.38 200 SER A CA 1
ATOM 1550 C C . SER A 1 200 ? -2.323 -8.056 -6.983 1.00 98.38 200 SER A C 1
ATOM 1552 O O . SER A 1 200 ? -1.736 -7.986 -5.907 1.00 98.38 200 SER A O 1
ATOM 1554 N N . VAL A 1 201 ? -3.350 -7.245 -7.273 1.00 98.00 201 VAL A N 1
ATOM 1555 C CA . VAL A 1 201 ? -3.965 -6.389 -6.239 1.00 98.00 201 VAL A CA 1
ATOM 1556 C C . VAL A 1 201 ? -4.442 -7.246 -5.061 1.00 98.00 201 VAL A C 1
ATOM 1558 O O . VAL A 1 201 ? -4.397 -6.802 -3.926 1.00 98.00 201 VAL A O 1
ATOM 1561 N N . ARG A 1 202 ? -4.837 -8.501 -5.311 1.00 97.62 202 ARG A N 1
ATOM 1562 C CA . ARG A 1 202 ? -5.216 -9.479 -4.284 1.00 97.62 202 ARG A CA 1
ATOM 1563 C C . ARG A 1 202 ? -4.126 -10.519 -4.003 1.00 97.62 202 ARG A C 1
ATOM 1565 O O . ARG A 1 202 ? -4.461 -11.615 -3.569 1.00 97.62 202 ARG A O 1
ATOM 1572 N N . ASP A 1 203 ? -2.849 -10.244 -4.273 1.00 98.56 203 ASP A N 1
ATOM 1573 C CA . ASP A 1 203 ? -1.783 -11.194 -3.909 1.00 98.56 203 ASP A CA 1
ATOM 1574 C C . ASP A 1 203 ? -1.847 -11.509 -2.400 1.00 98.56 203 ASP A C 1
ATOM 1576 O O . ASP A 1 203 ? -2.129 -10.605 -1.606 1.00 98.56 203 ASP A O 1
ATOM 1580 N N . PRO A 1 204 ? -1.618 -12.759 -1.970 1.00 97.38 204 PRO A N 1
ATOM 1581 C CA . PRO A 1 204 ? -1.623 -13.107 -0.549 1.00 97.38 204 PRO A CA 1
ATOM 1582 C C . PRO A 1 204 ? -0.543 -12.367 0.250 1.00 97.38 204 PRO A C 1
ATOM 1584 O O . PRO A 1 204 ? -0.760 -12.050 1.422 1.00 97.38 204 PRO A O 1
ATOM 1587 N N . ALA A 1 205 ? 0.586 -12.025 -0.374 1.00 97.38 205 ALA A N 1
ATOM 1588 C CA . ALA A 1 205 ? 1.660 -11.284 0.267 1.00 97.38 205 ALA A CA 1
ATOM 1589 C C . ALA A 1 205 ? 1.419 -9.769 0.198 1.00 97.38 205 ALA A C 1
ATOM 1591 O O . ALA A 1 205 ? 1.311 -9.172 -0.876 1.00 97.38 205 ALA A O 1
ATOM 1592 N N . GLN A 1 206 ? 1.420 -9.118 1.364 1.00 95.44 206 GLN A N 1
ATOM 1593 C CA . GLN A 1 206 ? 1.232 -7.665 1.464 1.00 95.44 206 GLN A CA 1
ATOM 1594 C C . GLN A 1 206 ? 2.298 -6.859 0.709 1.00 95.44 206 GLN A C 1
ATOM 1596 O O . GLN A 1 206 ? 1.993 -5.802 0.165 1.00 95.44 206 GLN A O 1
ATOM 1601 N N . GLY A 1 207 ? 3.540 -7.357 0.637 1.00 95.44 207 GLY A N 1
ATOM 1602 C CA . GLY A 1 207 ? 4.622 -6.681 -0.081 1.00 95.44 207 GLY A CA 1
ATOM 1603 C C . GLY A 1 207 ? 4.307 -6.544 -1.570 1.00 95.44 207 GLY A C 1
ATOM 1604 O O . GLY A 1 207 ? 4.465 -5.467 -2.140 1.00 95.44 207 GLY A O 1
ATOM 1605 N N . VAL A 1 208 ? 3.759 -7.603 -2.172 1.00 98.38 208 VAL A N 1
ATOM 1606 C CA . VAL A 1 208 ? 3.351 -7.616 -3.581 1.00 98.38 208 VAL A CA 1
ATOM 1607 C C . VAL A 1 208 ? 2.193 -6.647 -3.818 1.00 98.38 208 VAL A C 1
ATOM 1609 O O . VAL A 1 208 ? 2.278 -5.822 -4.726 1.00 98.38 208 VAL A O 1
ATOM 1612 N N . ARG A 1 209 ? 1.141 -6.685 -2.986 1.00 98.19 209 ARG A N 1
ATOM 1613 C CA . ARG A 1 209 ? -0.006 -5.762 -3.105 1.00 98.19 209 ARG A CA 1
ATOM 1614 C C . ARG A 1 209 ? 0.415 -4.296 -3.000 1.00 98.19 209 ARG A C 1
ATOM 1616 O O . ARG A 1 209 ? 0.028 -3.484 -3.842 1.00 98.19 209 ARG A O 1
ATOM 1623 N N . ASN A 1 210 ? 1.260 -3.975 -2.019 1.00 95.50 210 ASN A N 1
ATOM 1624 C CA . ASN A 1 210 ? 1.824 -2.641 -1.830 1.00 95.50 210 ASN A CA 1
ATOM 1625 C C . ASN A 1 210 ? 2.585 -2.157 -3.077 1.00 95.50 210 ASN A C 1
ATOM 1627 O O . ASN A 1 210 ? 2.377 -1.022 -3.512 1.00 95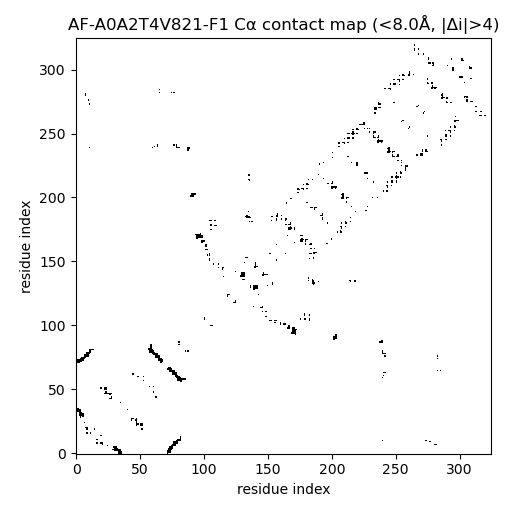.50 210 ASN A O 1
ATOM 1631 N N . GLU A 1 211 ? 3.425 -3.000 -3.689 1.00 96.94 211 GLU A N 1
ATOM 1632 C CA . GLU A 1 211 ? 4.131 -2.611 -4.916 1.00 96.94 211 GLU A CA 1
ATOM 1633 C C . GLU A 1 211 ? 3.187 -2.454 -6.111 1.00 96.94 211 GLU A C 1
ATOM 1635 O O . GLU A 1 211 ? 3.315 -1.489 -6.863 1.00 96.94 211 GLU A O 1
ATOM 1640 N N . VAL A 1 212 ? 2.186 -3.324 -6.263 1.00 98.31 212 VAL A N 1
ATOM 1641 C CA . VAL A 1 212 ? 1.198 -3.213 -7.350 1.00 98.31 212 VAL A CA 1
ATOM 1642 C C . VAL A 1 212 ? 0.452 -1.882 -7.271 1.00 98.31 212 VAL A C 1
ATOM 1644 O O . VAL A 1 212 ? 0.378 -1.150 -8.260 1.00 98.31 212 VAL A O 1
ATOM 1647 N N . LEU A 1 213 ? -0.054 -1.527 -6.088 1.00 98.00 213 LEU A N 1
ATOM 1648 C CA . LEU A 1 213 ? -0.783 -0.275 -5.872 1.00 98.00 213 LEU A CA 1
ATOM 1649 C C . LEU A 1 213 ? 0.125 0.954 -6.040 1.00 98.00 213 LEU A C 1
ATOM 1651 O O . LEU A 1 213 ? -0.315 1.976 -6.574 1.00 98.00 213 LEU A O 1
ATOM 1655 N N . ARG A 1 214 ? 1.406 0.854 -5.655 1.00 95.81 214 ARG A N 1
ATOM 1656 C CA . ARG A 1 214 ? 2.404 1.898 -5.936 1.00 95.81 214 ARG A CA 1
ATOM 1657 C C . ARG A 1 214 ? 2.582 2.099 -7.441 1.00 95.81 214 ARG A C 1
ATOM 1659 O O . ARG A 1 214 ? 2.514 3.239 -7.902 1.00 95.81 214 ARG A O 1
ATOM 1666 N N . VAL A 1 215 ? 2.780 1.018 -8.198 1.00 97.06 215 VAL A N 1
ATOM 1667 C CA . VAL A 1 215 ? 2.949 1.080 -9.657 1.00 97.06 215 VAL A CA 1
ATOM 1668 C C . VAL A 1 215 ? 1.694 1.650 -10.320 1.00 97.06 215 VAL A C 1
ATOM 1670 O O . VAL A 1 215 ? 1.812 2.477 -11.219 1.00 97.06 215 VAL A O 1
ATOM 1673 N N . PHE A 1 216 ? 0.496 1.306 -9.841 1.00 97.44 216 PHE A N 1
ATOM 1674 C CA . PHE A 1 216 ? -0.763 1.878 -10.337 1.00 97.44 216 PHE A CA 1
ATOM 1675 C C . PHE A 1 216 ? -0.801 3.400 -10.185 1.00 97.44 216 PHE A C 1
ATOM 1677 O O . PHE A 1 216 ? -1.034 4.112 -11.163 1.00 97.44 216 PHE A O 1
ATOM 1684 N N . GLY A 1 217 ? -0.519 3.908 -8.981 1.00 95.62 217 GLY A N 1
ATOM 1685 C CA . GLY A 1 217 ? -0.459 5.349 -8.742 1.00 95.62 217 GLY A CA 1
ATOM 1686 C C . GLY A 1 217 ? 0.608 6.043 -9.596 1.00 95.62 217 GLY A C 1
ATOM 1687 O O . GLY A 1 217 ? 0.357 7.116 -10.139 1.00 95.62 217 GLY A O 1
ATOM 1688 N N . ALA A 1 218 ? 1.781 5.429 -9.766 1.00 94.56 218 ALA A N 1
ATOM 1689 C CA . ALA A 1 218 ? 2.844 5.981 -10.604 1.00 94.56 218 ALA A CA 1
ATOM 1690 C C . ALA A 1 218 ? 2.459 6.022 -12.094 1.00 94.56 218 ALA A C 1
ATOM 1692 O O . ALA A 1 218 ? 2.652 7.048 -12.741 1.00 94.56 218 ALA A O 1
ATOM 1693 N N . MET A 1 219 ? 1.845 4.956 -12.622 1.00 95.50 219 MET A N 1
ATOM 1694 C CA . MET A 1 219 ? 1.399 4.892 -14.018 1.00 95.50 219 MET A CA 1
ATOM 1695 C C . MET A 1 219 ? 0.275 5.879 -14.333 1.00 95.50 219 MET A C 1
ATOM 1697 O O . MET A 1 219 ? 0.249 6.394 -15.448 1.00 95.50 219 MET A O 1
ATOM 1701 N N . GLN A 1 220 ? -0.632 6.13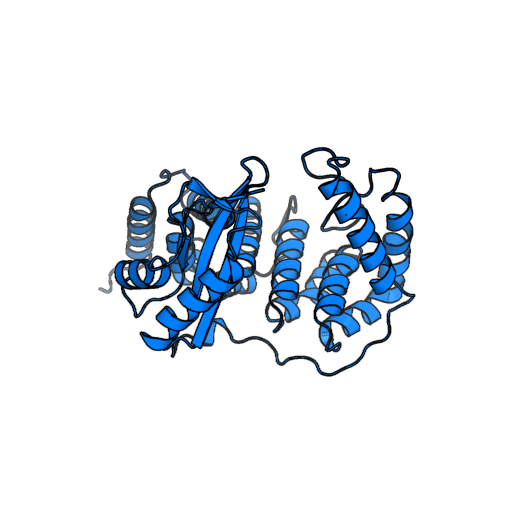4 -13.379 1.00 96.38 220 GLN A N 1
ATOM 1702 C CA . GLN A 1 220 ? -1.733 7.096 -13.526 1.00 96.38 220 GLN A CA 1
ATOM 1703 C C . GLN A 1 220 ? -1.257 8.554 -13.473 1.00 96.38 220 GLN A C 1
ATOM 1705 O O . GLN A 1 220 ? -1.927 9.444 -13.997 1.00 96.38 220 GLN A O 1
ATOM 1710 N N . LYS A 1 221 ? -0.111 8.818 -12.838 1.00 93.50 221 LYS A N 1
ATOM 1711 C CA . LYS A 1 221 ? 0.423 10.172 -12.703 1.00 93.50 221 LYS A CA 1
ATOM 1712 C C . LYS A 1 221 ? 0.613 10.820 -14.083 1.00 93.50 221 LYS A C 1
ATOM 1714 O O . LYS A 1 221 ? 1.134 10.200 -15.014 1.00 93.50 221 LYS A O 1
ATOM 1719 N N . ASP A 1 222 ? 0.175 12.073 -14.188 1.00 90.75 222 ASP A N 1
ATOM 1720 C CA . ASP A 1 222 ? 0.281 12.921 -15.380 1.00 90.75 222 ASP A CA 1
ATOM 1721 C C . ASP A 1 222 ? -0.384 12.323 -16.642 1.00 90.75 222 ASP A C 1
ATOM 1723 O O . ASP A 1 222 ? -0.101 12.748 -17.762 1.00 90.75 222 ASP A O 1
ATOM 1727 N N . GLN A 1 223 ? -1.278 11.335 -16.484 1.00 95.06 223 GLN A N 1
ATOM 1728 C CA . GLN A 1 223 ? -2.047 10.789 -17.600 1.00 95.06 223 GLN A CA 1
ATOM 1729 C C . GLN A 1 223 ? -3.277 11.657 -17.898 1.00 95.06 223 GLN A C 1
ATOM 1731 O O . GLN A 1 223 ? -3.963 12.097 -16.972 1.00 95.06 223 GLN A O 1
ATOM 1736 N N . PRO A 1 224 ? -3.619 11.856 -19.185 1.00 95.12 224 PRO A N 1
ATOM 1737 C CA . PRO A 1 224 ? -4.769 12.668 -19.581 1.00 95.12 224 PRO A CA 1
ATOM 1738 C C . PRO A 1 224 ? -6.119 11.981 -19.325 1.00 95.12 224 PRO A C 1
ATOM 1740 O O . PRO A 1 224 ? -7.162 12.610 -19.480 1.00 95.12 224 PRO A O 1
ATOM 1743 N N . ARG A 1 225 ? -6.120 10.678 -19.015 1.00 96.62 225 ARG A N 1
ATOM 1744 C CA . ARG A 1 225 ? -7.311 9.861 -18.745 1.00 96.62 225 ARG A CA 1
ATOM 1745 C C . ARG A 1 225 ? -6.997 8.831 -17.668 1.00 96.62 225 ARG A C 1
ATOM 1747 O O . ARG A 1 225 ? -5.832 8.470 -17.479 1.00 96.62 225 ARG A O 1
ATOM 1754 N N . VAL A 1 226 ? -8.024 8.356 -16.969 1.00 97.38 226 VAL A N 1
ATOM 1755 C CA . VAL A 1 226 ? -7.860 7.278 -15.993 1.00 97.38 226 VAL A CA 1
ATOM 1756 C C . VAL A 1 226 ? -7.638 5.958 -16.718 1.00 97.38 226 VAL A C 1
ATOM 1758 O O . VAL A 1 226 ? -8.412 5.573 -17.591 1.00 97.38 226 VAL A O 1
ATOM 1761 N N . ILE A 1 227 ? -6.551 5.280 -16.360 1.00 96.19 227 ILE A N 1
ATOM 1762 C CA . ILE A 1 227 ? -6.193 3.950 -16.859 1.00 96.19 227 ILE A CA 1
ATOM 1763 C C . ILE A 1 227 ? -6.323 2.887 -15.769 1.00 96.19 227 ILE A C 1
ATOM 1765 O O . ILE A 1 227 ? -6.566 1.725 -16.078 1.00 96.19 227 ILE A O 1
ATOM 1769 N N . ILE A 1 228 ? -6.184 3.258 -14.492 1.00 96.75 228 ILE A N 1
ATOM 1770 C CA . ILE A 1 228 ? -6.272 2.300 -13.386 1.00 96.75 228 ILE A CA 1
ATOM 1771 C C . ILE A 1 228 ? -7.734 2.035 -12.979 1.00 96.75 228 ILE A C 1
ATOM 1773 O O . ILE A 1 228 ? -8.555 2.952 -12.972 1.00 96.75 228 ILE A O 1
ATOM 1777 N N . PRO A 1 229 ? -8.092 0.794 -12.607 1.00 96.56 229 PRO A N 1
ATOM 1778 C CA . PRO A 1 229 ? -9.476 0.444 -12.309 1.00 96.56 229 PRO A CA 1
ATOM 1779 C C . PRO A 1 229 ? -9.908 0.953 -10.928 1.00 96.56 229 PRO A C 1
ATOM 1781 O O . PRO A 1 229 ? -9.508 0.387 -9.907 1.00 96.56 229 PRO A O 1
ATOM 1784 N N . LEU A 1 230 ? -10.784 1.967 -10.906 1.00 98.12 230 LEU A N 1
ATOM 1785 C CA . LEU A 1 230 ? -11.321 2.589 -9.686 1.00 98.12 230 LEU A CA 1
ATOM 1786 C C . LEU A 1 230 ? -11.802 1.556 -8.659 1.00 98.12 230 LEU A C 1
ATOM 1788 O O . LEU A 1 230 ? -11.395 1.607 -7.505 1.00 98.12 230 LEU A O 1
ATOM 1792 N N . GLU A 1 231 ? -12.596 0.569 -9.078 1.00 97.88 231 GLU A N 1
ATOM 1793 C CA . GLU A 1 231 ? -13.140 -0.462 -8.179 1.00 97.88 231 GLU A CA 1
ATOM 1794 C C . GLU A 1 231 ? -12.063 -1.225 -7.400 1.00 97.88 231 GLU A C 1
ATOM 1796 O O . GLU A 1 231 ? -12.250 -1.534 -6.227 1.00 97.88 231 GLU A O 1
ATOM 1801 N N . LYS A 1 232 ? -10.908 -1.499 -8.019 1.00 97.50 232 LYS A N 1
ATOM 1802 C CA . LYS A 1 232 ? -9.801 -2.185 -7.337 1.00 97.50 232 LYS A CA 1
ATOM 1803 C C . LYS A 1 232 ? -9.084 -1.290 -6.345 1.00 97.50 232 LYS A C 1
ATOM 1805 O O . LYS A 1 232 ? -8.628 -1.775 -5.315 1.00 97.50 232 LYS A O 1
ATOM 1810 N N . VAL A 1 233 ? -9.014 0.003 -6.639 1.00 98.44 233 VAL A N 1
ATOM 1811 C CA . VAL A 1 233 ? -8.461 0.995 -5.718 1.00 98.44 233 VAL A CA 1
ATOM 1812 C C . VAL A 1 233 ? -9.379 1.167 -4.505 1.00 98.44 233 VAL A C 1
ATOM 1814 O O . VAL A 1 233 ? -8.895 1.143 -3.377 1.00 98.44 233 VAL A O 1
ATOM 1817 N N . LEU A 1 234 ? -10.697 1.269 -4.713 1.00 98.50 234 LEU A N 1
ATOM 1818 C CA . LEU A 1 234 ? -11.674 1.379 -3.622 1.00 98.50 234 LEU A CA 1
ATOM 1819 C C . LEU A 1 234 ? -11.709 0.129 -2.747 1.00 98.50 234 LEU A C 1
ATOM 1821 O O . LEU A 1 234 ? -11.788 0.232 -1.528 1.00 98.50 234 LEU A O 1
ATOM 1825 N N . GLU A 1 235 ? -11.598 -1.048 -3.358 1.00 97.31 235 GLU A N 1
ATOM 1826 C CA . GLU A 1 235 ? -11.467 -2.300 -2.624 1.00 97.31 235 GLU A CA 1
ATOM 1827 C C . GLU A 1 235 ? -10.214 -2.308 -1.729 1.00 97.31 235 GLU A C 1
ATOM 1829 O O . GLU A 1 235 ? -10.301 -2.641 -0.550 1.00 97.31 235 GLU A O 1
ATOM 1834 N N . ALA A 1 236 ? -9.060 -1.898 -2.262 1.00 98.00 236 ALA A N 1
ATOM 1835 C CA . ALA A 1 236 ? -7.795 -1.923 -1.534 1.00 98.00 236 ALA A CA 1
ATOM 1836 C C . ALA A 1 236 ? -7.727 -0.933 -0.353 1.00 98.00 236 ALA A C 1
ATOM 1838 O O . ALA A 1 236 ? -6.939 -1.139 0.568 1.00 98.00 236 ALA A O 1
ATOM 1839 N N . LEU A 1 237 ? -8.580 0.099 -0.314 1.00 98.12 237 LEU A N 1
ATOM 1840 C CA . LEU A 1 237 ? -8.728 0.970 0.865 1.00 98.12 237 LEU A CA 1
ATOM 1841 C C . LEU A 1 237 ? -9.268 0.227 2.095 1.00 98.12 237 LEU A C 1
ATOM 1843 O O . LEU A 1 237 ? -9.084 0.689 3.219 1.00 98.12 237 LEU A O 1
ATOM 1847 N N . TRP A 1 238 ? -9.902 -0.930 1.898 1.00 97.06 238 TRP A N 1
ATOM 1848 C CA . TRP A 1 238 ? -10.382 -1.783 2.983 1.00 97.06 238 TRP A CA 1
ATOM 1849 C C . TRP A 1 238 ? -9.392 -2.848 3.427 1.00 97.06 238 TRP A C 1
ATOM 1851 O O . TRP A 1 238 ? -9.654 -3.538 4.413 1.00 97.06 238 TRP A O 1
ATOM 1861 N N . PHE A 1 239 ? -8.282 -3.014 2.713 1.00 96.81 239 PHE A N 1
ATOM 1862 C CA . PHE A 1 239 ? -7.309 -4.037 3.054 1.00 96.81 239 PHE A CA 1
ATOM 1863 C C . PHE A 1 239 ? -6.696 -3.796 4.442 1.00 96.81 239 PHE A C 1
ATOM 1865 O O . PHE A 1 239 ? -6.618 -2.661 4.934 1.00 96.81 239 PHE A O 1
ATOM 1872 N N . PRO A 1 240 ? -6.287 -4.884 5.112 1.00 92.75 240 PRO A N 1
ATOM 1873 C CA . PRO A 1 240 ? -5.967 -4.872 6.525 1.00 92.75 240 PRO A CA 1
ATOM 1874 C C . PRO A 1 240 ? -4.723 -4.068 6.861 1.00 92.75 240 PRO A C 1
ATOM 1876 O O . PRO A 1 240 ? -4.645 -3.588 7.981 1.00 92.75 240 PRO A O 1
ATOM 1879 N N . THR A 1 241 ? -3.760 -3.884 5.955 1.00 93.31 241 THR A N 1
ATOM 1880 C CA . THR A 1 241 ? -2.467 -3.290 6.324 1.00 93.31 241 THR A CA 1
ATOM 1881 C C . THR A 1 241 ? -2.313 -1.846 5.850 1.00 93.31 241 THR A C 1
ATOM 1883 O O . THR A 1 241 ? -2.771 -1.465 4.771 1.00 93.31 241 THR A O 1
ATOM 1886 N N . THR A 1 242 ? -1.622 -1.034 6.654 1.00 93.00 242 THR A N 1
ATOM 1887 C CA . THR A 1 242 ? -1.251 0.355 6.318 1.00 93.00 242 THR A CA 1
ATOM 1888 C C . THR A 1 242 ? -0.666 0.511 4.900 1.00 93.00 242 THR A C 1
ATOM 1890 O O . THR A 1 242 ? -1.132 1.388 4.164 1.00 93.00 242 THR A O 1
ATOM 1893 N N . PRO A 1 243 ? 0.305 -0.315 4.448 1.00 91.62 243 PRO A N 1
ATOM 1894 C CA . PRO A 1 243 ? 0.862 -0.193 3.100 1.00 91.62 243 PRO A CA 1
ATOM 1895 C C . PRO A 1 243 ? -0.168 -0.382 1.981 1.00 91.62 243 PRO A C 1
ATOM 1897 O O . PRO A 1 243 ? -0.097 0.326 0.979 1.00 91.62 243 PRO A O 1
ATOM 1900 N N . ASP A 1 244 ? -1.142 -1.281 2.150 1.00 94.62 244 ASP A N 1
ATOM 1901 C CA . ASP A 1 244 ? -2.208 -1.464 1.163 1.00 94.62 244 ASP A CA 1
ATOM 1902 C C . ASP A 1 244 ? -3.044 -0.177 1.048 1.00 94.62 244 ASP A C 1
ATOM 1904 O O . ASP A 1 244 ? -3.191 0.403 -0.034 1.00 94.62 244 ASP A O 1
ATOM 1908 N N . ARG A 1 245 ? -3.523 0.330 2.190 1.00 95.75 245 ARG A N 1
ATOM 1909 C CA . ARG A 1 245 ? -4.435 1.478 2.232 1.00 95.75 245 ARG A CA 1
ATOM 1910 C C . ARG A 1 245 ? -3.791 2.771 1.764 1.00 95.75 245 ARG A C 1
ATOM 1912 O O . ARG A 1 245 ? -4.398 3.493 0.977 1.00 95.75 245 ARG A O 1
ATOM 1919 N N . ASN A 1 246 ? -2.564 3.082 2.188 1.00 94.69 246 ASN A N 1
ATOM 1920 C CA . ASN A 1 246 ? -1.946 4.342 1.773 1.00 94.69 246 ASN A CA 1
ATOM 1921 C C . ASN A 1 246 ? -1.569 4.368 0.289 1.00 94.69 246 ASN A C 1
ATOM 1923 O O . ASN A 1 246 ? -1.669 5.425 -0.337 1.00 94.69 246 ASN A O 1
ATOM 1927 N N . LYS A 1 247 ? -1.187 3.233 -0.311 1.00 96.62 247 LYS A N 1
ATOM 1928 C CA . LYS A 1 247 ? -0.932 3.169 -1.756 1.00 96.62 247 LYS A CA 1
ATOM 1929 C C . LYS A 1 247 ? -2.230 3.228 -2.544 1.00 96.62 247 LYS A C 1
ATOM 1931 O O . LYS A 1 247 ? -2.281 3.956 -3.533 1.00 96.62 247 LYS A O 1
ATOM 1936 N N . ALA A 1 248 ? -3.285 2.561 -2.075 1.00 98.19 248 ALA A N 1
ATOM 1937 C CA . ALA A 1 248 ? -4.619 2.699 -2.648 1.00 98.19 248 ALA A CA 1
ATOM 1938 C C . ALA A 1 248 ? -5.115 4.154 -2.583 1.00 98.19 248 ALA A C 1
ATOM 1940 O O . ALA A 1 248 ? -5.552 4.701 -3.592 1.00 98.19 248 ALA A O 1
ATOM 1941 N N . ALA A 1 249 ? -4.962 4.830 -1.443 1.00 98.38 249 ALA A N 1
ATOM 1942 C CA . ALA A 1 249 ? -5.360 6.226 -1.289 1.00 98.38 249 ALA A CA 1
ATOM 1943 C C . ALA A 1 249 ? -4.562 7.158 -2.217 1.00 98.38 249 ALA A C 1
ATOM 1945 O O . ALA A 1 249 ? -5.152 8.008 -2.879 1.00 98.38 249 ALA A O 1
ATOM 1946 N N . TRP A 1 250 ? -3.246 6.963 -2.365 1.00 98.00 250 TRP A N 1
ATOM 1947 C CA . TRP A 1 250 ? -2.458 7.716 -3.349 1.00 98.00 250 TRP A CA 1
ATOM 1948 C C . TRP A 1 250 ? -2.860 7.420 -4.797 1.00 98.00 250 TRP A C 1
ATOM 1950 O O . TRP A 1 250 ? -2.895 8.342 -5.609 1.00 98.00 250 TRP A O 1
ATOM 1960 N N . ALA A 1 251 ? -3.188 6.173 -5.136 1.00 98.19 251 ALA A N 1
ATOM 1961 C CA . ALA A 1 251 ? -3.724 5.841 -6.453 1.00 98.19 251 ALA A CA 1
ATOM 1962 C C . ALA A 1 251 ? -5.072 6.545 -6.698 1.00 98.19 251 ALA A C 1
ATOM 1964 O O . ALA A 1 251 ? -5.283 7.104 -7.773 1.00 98.19 251 ALA A O 1
ATOM 1965 N N . LEU A 1 252 ? -5.940 6.615 -5.682 1.00 98.69 252 LEU A N 1
ATOM 1966 C CA . LEU A 1 252 ? -7.212 7.336 -5.749 1.00 98.69 252 LEU A CA 1
ATOM 1967 C C . LEU A 1 252 ? -7.020 8.848 -5.912 1.00 98.69 252 LEU A C 1
ATOM 1969 O O . LEU A 1 252 ? -7.739 9.464 -6.694 1.00 98.69 252 LEU A O 1
ATOM 1973 N N . VAL A 1 253 ? -6.018 9.441 -5.251 1.00 98.62 253 VAL A N 1
ATOM 1974 C CA . VAL A 1 253 ? -5.626 10.838 -5.506 1.00 98.62 253 VAL A CA 1
ATOM 1975 C C . VAL A 1 253 ? -5.347 11.047 -6.992 1.00 98.62 253 VAL A C 1
ATOM 1977 O O . VAL A 1 253 ? -5.840 12.016 -7.558 1.00 98.62 253 VAL A O 1
ATOM 1980 N N . ARG A 1 254 ? -4.605 10.141 -7.645 1.00 98.12 254 ARG A N 1
ATOM 1981 C CA . ARG A 1 254 ? -4.284 10.284 -9.075 1.00 98.12 254 ARG A CA 1
ATOM 1982 C C . ARG A 1 254 ? -5.508 10.158 -9.975 1.00 98.12 254 ARG A C 1
ATOM 1984 O O . ARG A 1 254 ? -5.595 10.883 -10.955 1.00 98.12 254 ARG A O 1
ATOM 1991 N N . ILE A 1 255 ? -6.466 9.298 -9.628 1.00 98.44 255 ILE A N 1
ATOM 1992 C CA . ILE A 1 255 ? -7.757 9.226 -10.333 1.00 98.44 255 ILE A CA 1
ATOM 1993 C C . ILE A 1 255 ? -8.488 10.570 -10.231 1.00 98.44 255 ILE A C 1
ATOM 1995 O O . ILE A 1 255 ? -8.920 11.117 -11.241 1.00 98.44 255 ILE A O 1
ATOM 1999 N N . LEU A 1 256 ? -8.585 11.126 -9.020 1.00 98.31 256 LEU A N 1
ATOM 2000 C CA . LEU A 1 256 ? -9.291 12.383 -8.763 1.00 98.31 256 LEU A CA 1
ATOM 2001 C C . LEU A 1 256 ? -8.587 13.606 -9.367 1.00 98.31 256 LEU A C 1
ATOM 2003 O O . LEU A 1 256 ? -9.256 14.546 -9.780 1.00 98.31 256 LEU A O 1
ATOM 2007 N N . GLU A 1 257 ? -7.256 13.608 -9.451 1.00 97.62 257 GLU A N 1
ATOM 2008 C CA . GLU A 1 257 ? -6.498 14.645 -10.166 1.00 97.62 257 GLU A CA 1
ATOM 2009 C C . GLU A 1 257 ? -6.784 14.624 -11.678 1.00 97.62 257 GLU A C 1
ATOM 2011 O O . GLU A 1 257 ? -6.767 15.678 -12.310 1.00 97.62 257 GLU A O 1
ATOM 2016 N N . THR A 1 258 ? -7.075 13.452 -12.256 1.00 97.62 258 THR A N 1
ATOM 2017 C CA . THR A 1 258 ? -7.383 13.306 -13.686 1.00 97.62 258 THR A CA 1
ATOM 2018 C C . THR A 1 258 ? -8.857 13.573 -14.013 1.00 97.62 258 THR A C 1
ATOM 2020 O O . THR A 1 258 ? -9.150 14.266 -14.984 1.00 97.62 258 THR A O 1
ATOM 2023 N N . GLU A 1 259 ? -9.795 13.027 -13.236 1.00 96.81 259 GLU A N 1
ATOM 2024 C CA . GLU A 1 259 ? -11.238 13.056 -13.548 1.00 96.81 259 GLU A CA 1
ATOM 2025 C C . GLU A 1 259 ? -12.060 13.991 -12.649 1.00 96.81 259 GLU A C 1
ATOM 2027 O O . GLU A 1 259 ? -13.261 14.169 -12.859 1.00 96.81 259 GLU A O 1
ATOM 2032 N N . GLY A 1 260 ? -11.443 14.611 -11.644 1.00 96.06 260 GLY A N 1
ATOM 2033 C CA . GLY A 1 260 ? -12.157 15.394 -10.643 1.00 96.06 260 GLY A CA 1
ATOM 2034 C C . GLY A 1 260 ? -13.086 14.532 -9.784 1.00 96.06 260 GLY A C 1
ATOM 2035 O O . GLY A 1 260 ? -12.903 13.328 -9.620 1.00 96.06 260 GLY A O 1
ATOM 2036 N N . ALA A 1 261 ? -14.116 15.155 -9.212 1.00 96.75 261 ALA A N 1
ATOM 2037 C CA . ALA A 1 261 ? -15.018 14.517 -8.252 1.00 96.75 261 ALA A CA 1
ATOM 2038 C C . ALA A 1 261 ? -16.222 13.795 -8.898 1.00 96.75 261 ALA A C 1
ATOM 2040 O O . ALA A 1 261 ? -17.257 13.649 -8.247 1.00 96.75 261 ALA A O 1
ATOM 2041 N N . ILE A 1 262 ? -16.124 13.349 -10.159 1.00 97.06 262 ILE A N 1
ATOM 2042 C CA . ILE A 1 262 ? -17.256 12.716 -10.868 1.00 97.06 262 ILE A CA 1
ATOM 2043 C C . ILE A 1 262 ? -17.745 11.430 -10.184 1.00 97.06 262 ILE A C 1
ATOM 2045 O O . ILE A 1 262 ? -18.935 11.141 -10.205 1.00 97.06 262 ILE A O 1
ATOM 2049 N N . HIS A 1 263 ? -16.849 10.708 -9.501 1.00 96.75 263 HIS A N 1
ATOM 2050 C CA . HIS A 1 263 ? -17.160 9.468 -8.775 1.00 96.75 263 HIS A CA 1
ATOM 2051 C C . HIS A 1 263 ? -17.429 9.697 -7.280 1.00 96.75 263 HIS A C 1
ATOM 2053 O O . HIS A 1 263 ? -17.342 8.759 -6.490 1.00 96.75 263 HIS A O 1
ATOM 2059 N N . ARG A 1 264 ? -17.712 10.936 -6.845 1.00 97.44 264 ARG A N 1
ATOM 2060 C CA . ARG A 1 264 ? -17.817 11.291 -5.415 1.00 97.44 264 ARG A CA 1
ATOM 2061 C C . ARG A 1 264 ? -18.752 10.373 -4.635 1.00 97.44 264 ARG A C 1
ATOM 2063 O O . ARG A 1 264 ? -18.363 9.887 -3.579 1.00 97.44 264 ARG A O 1
ATOM 2070 N N . GLU A 1 265 ? -19.964 10.154 -5.134 1.00 95.38 265 GLU A N 1
ATOM 2071 C CA . GLU A 1 265 ? -20.972 9.344 -4.440 1.00 95.38 265 GLU A CA 1
ATOM 2072 C C . GLU A 1 265 ? -20.506 7.895 -4.284 1.00 95.38 265 GLU A C 1
ATOM 2074 O O . GLU A 1 265 ? -20.463 7.385 -3.168 1.00 95.38 265 GLU A O 1
ATOM 2079 N N . GLN A 1 266 ? -20.042 7.282 -5.374 1.00 96.50 266 GLN A N 1
ATOM 2080 C CA . GLN A 1 266 ? -19.501 5.923 -5.382 1.00 96.50 266 GLN A CA 1
ATOM 2081 C C . GLN A 1 266 ? -18.303 5.767 -4.437 1.00 96.50 266 GLN A C 1
ATOM 2083 O O . GLN A 1 266 ? -18.206 4.767 -3.729 1.00 96.50 266 GLN A O 1
ATOM 2088 N N . ILE A 1 267 ? -17.387 6.741 -4.407 1.00 98.31 267 ILE A N 1
ATOM 2089 C CA . ILE A 1 267 ? -16.212 6.705 -3.527 1.00 98.31 267 ILE A CA 1
ATOM 2090 C C . ILE A 1 267 ? -16.638 6.794 -2.060 1.00 98.31 267 ILE A C 1
ATOM 2092 O O . ILE A 1 267 ? -16.161 6.007 -1.245 1.00 98.31 267 ILE A O 1
ATOM 2096 N N . LEU A 1 268 ? -17.537 7.720 -1.712 1.00 97.50 268 LEU A N 1
ATOM 2097 C CA . LEU A 1 268 ? -18.015 7.873 -0.335 1.00 97.50 268 LEU A CA 1
ATOM 2098 C C . LEU A 1 268 ? -18.832 6.662 0.125 1.00 97.50 268 LEU A C 1
ATOM 2100 O O . LEU A 1 268 ? -18.664 6.218 1.258 1.00 97.50 268 LEU A O 1
ATOM 2104 N N . GLU A 1 269 ? -19.664 6.100 -0.749 1.00 96.00 269 GLU A N 1
ATOM 2105 C CA . GLU A 1 269 ? -20.442 4.895 -0.462 1.00 96.00 269 GLU A CA 1
ATOM 2106 C C . GLU A 1 269 ? -19.535 3.682 -0.241 1.00 96.00 269 GLU A C 1
ATOM 2108 O O . GLU A 1 269 ? -19.675 2.969 0.751 1.00 96.00 269 GLU A O 1
ATOM 2113 N N . LYS A 1 270 ? -18.589 3.445 -1.155 1.00 97.25 270 LYS A N 1
ATOM 2114 C CA . LYS A 1 270 ? -17.781 2.223 -1.139 1.00 97.25 270 LYS A CA 1
ATOM 2115 C C . LYS A 1 270 ? -16.567 2.303 -0.238 1.00 97.25 270 LYS A C 1
ATOM 2117 O O . LYS A 1 270 ? -16.130 1.257 0.214 1.00 97.25 270 LYS A O 1
ATOM 2122 N N . ALA A 1 271 ? -15.991 3.480 -0.010 1.00 97.62 271 ALA A N 1
ATOM 2123 C CA . ALA A 1 271 ? -14.725 3.638 0.707 1.00 97.62 271 ALA A CA 1
ATOM 2124 C C . ALA A 1 271 ? -14.659 4.908 1.575 1.00 97.62 271 ALA A C 1
ATOM 2126 O O . ALA A 1 271 ? -13.581 5.276 2.039 1.00 97.62 271 ALA A O 1
ATOM 2127 N N . GLY A 1 272 ? -15.785 5.579 1.840 1.00 97.38 272 GLY A N 1
ATOM 2128 C CA . GLY A 1 272 ? -15.802 6.769 2.693 1.00 97.38 272 GLY A CA 1
ATOM 2129 C C . GLY A 1 272 ? -15.351 6.477 4.124 1.00 97.38 272 GLY A C 1
ATOM 2130 O O . GLY A 1 272 ? -14.552 7.223 4.676 1.00 97.38 272 GLY A O 1
ATOM 2131 N N . GLU A 1 273 ? -15.800 5.370 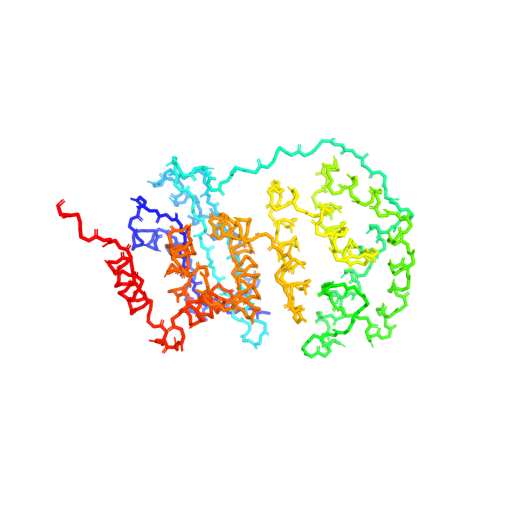4.714 1.00 95.94 273 GLU A N 1
ATOM 2132 C CA . GLU A 1 273 ? -15.440 4.991 6.086 1.00 95.94 273 GLU A CA 1
ATOM 2133 C C . GLU A 1 273 ? -13.922 4.810 6.301 1.00 95.94 273 GLU A C 1
ATOM 2135 O O . GLU A 1 273 ? -13.394 5.496 7.179 1.00 95.94 273 GLU A O 1
ATOM 2140 N N . PRO A 1 274 ? -13.172 4.013 5.506 1.00 97.12 274 PRO A N 1
ATOM 2141 C CA . PRO A 1 274 ? -11.731 3.882 5.705 1.00 97.12 274 PRO A CA 1
ATOM 2142 C C . PRO A 1 274 ? -10.997 5.198 5.430 1.00 97.12 274 PRO A C 1
ATOM 2144 O O . PRO A 1 274 ? -10.033 5.501 6.124 1.00 97.12 274 PRO A O 1
ATOM 2147 N N . LEU A 1 275 ? -11.466 6.033 4.493 1.00 98.19 275 LEU A N 1
ATOM 2148 C CA . LEU A 1 275 ? -10.891 7.366 4.265 1.00 98.19 275 LEU A CA 1
ATOM 2149 C C . LEU A 1 275 ? -11.083 8.294 5.477 1.00 98.19 275 LEU A C 1
ATOM 2151 O O . LEU A 1 275 ? -10.157 9.008 5.860 1.00 98.19 275 LEU A O 1
ATOM 2155 N N . LEU A 1 276 ? -12.264 8.271 6.098 1.00 97.31 276 LEU A N 1
ATOM 2156 C CA . LEU A 1 276 ? -12.586 9.055 7.296 1.00 97.31 276 LEU A CA 1
ATOM 2157 C C . LEU A 1 276 ? -11.849 8.555 8.545 1.00 97.31 276 LEU A C 1
ATOM 2159 O O . LEU A 1 276 ? -11.583 9.322 9.470 1.00 97.31 276 LEU A O 1
ATOM 2163 N N . GLU A 1 277 ? -11.536 7.265 8.608 1.00 95.81 277 GLU A N 1
ATOM 2164 C CA . GLU A 1 277 ? -10.668 6.721 9.646 1.00 95.81 277 GLU A CA 1
ATOM 2165 C C . GLU A 1 277 ? -9.209 7.137 9.411 1.00 95.81 277 GLU A C 1
ATOM 2167 O O . GLU A 1 277 ? -8.581 7.671 10.323 1.00 95.81 277 GLU A O 1
ATOM 2172 N N . MET A 1 278 ? -8.707 7.002 8.176 1.00 97.00 278 MET A N 1
ATOM 2173 C CA . MET A 1 278 ? -7.341 7.380 7.794 1.00 97.00 278 MET A CA 1
ATOM 2174 C C . MET A 1 278 ? -7.055 8.871 7.995 1.00 97.00 278 MET A C 1
ATOM 2176 O O . MET A 1 278 ? -5.997 9.217 8.509 1.00 97.00 278 MET A O 1
ATOM 2180 N N . VAL A 1 279 ? -7.977 9.775 7.640 1.00 96.62 279 VAL A N 1
ATOM 2181 C CA . VAL A 1 279 ? -7.760 11.226 7.829 1.00 96.62 279 VAL A CA 1
ATOM 2182 C C . VAL A 1 279 ? -7.626 11.613 9.309 1.00 96.62 279 VAL A C 1
ATOM 2184 O O . VAL A 1 279 ? -6.987 12.610 9.631 1.00 96.62 279 VAL A O 1
ATOM 2187 N N . ALA A 1 280 ? -8.176 10.802 10.217 1.00 94.12 280 ALA A N 1
ATOM 2188 C CA . ALA A 1 280 ? -8.070 10.991 11.660 1.00 94.12 280 ALA A CA 1
ATOM 2189 C C . ALA A 1 280 ? -6.820 10.328 12.279 1.00 94.12 280 ALA A C 1
ATOM 2191 O O . ALA A 1 280 ? -6.649 10.385 13.499 1.00 94.12 280 ALA A O 1
ATOM 2192 N N . MET A 1 281 ? -5.972 9.676 11.473 1.00 92.69 281 MET A N 1
ATOM 2193 C CA . MET A 1 281 ? -4.751 9.018 11.948 1.00 92.69 281 MET A CA 1
ATOM 2194 C C . MET A 1 281 ? -3.625 10.014 12.241 1.00 92.69 281 MET A C 1
ATOM 2196 O O . MET A 1 281 ? -3.523 11.067 11.617 1.00 92.69 281 MET A O 1
ATOM 2200 N N . GLN A 1 282 ? -2.728 9.672 13.163 1.00 89.06 282 GLN A N 1
ATOM 2201 C CA . GLN A 1 282 ? -1.544 10.483 13.471 1.00 89.06 282 GLN A CA 1
ATOM 2202 C C . GLN A 1 282 ? -0.384 10.215 12.509 1.00 89.06 282 GLN A C 1
ATOM 2204 O O . GLN A 1 282 ? 0.435 11.099 12.238 1.00 89.06 282 GLN A O 1
ATOM 2209 N N . VAL A 1 283 ? -0.283 8.990 11.997 1.00 88.12 283 VAL A N 1
ATOM 2210 C CA . VAL A 1 283 ? 0.730 8.595 11.026 1.00 88.12 283 VAL A CA 1
ATOM 2211 C C . VAL A 1 283 ? 0.467 9.311 9.703 1.00 88.12 283 VAL A C 1
ATOM 2213 O O . VAL A 1 283 ? -0.463 9.006 8.954 1.00 88.12 283 VAL A O 1
ATOM 2216 N N . ARG A 1 284 ? 1.349 10.265 9.383 1.00 88.62 284 ARG A N 1
ATOM 2217 C CA . ARG A 1 284 ? 1.257 11.099 8.179 1.00 88.62 284 ARG A CA 1
ATOM 2218 C C . ARG A 1 284 ? 1.127 10.282 6.892 1.00 88.62 284 ARG A C 1
ATOM 2220 O O . ARG A 1 284 ? 0.384 10.689 6.007 1.00 88.62 284 ARG A O 1
ATOM 2227 N N . THR A 1 285 ? 1.811 9.140 6.788 1.00 88.19 285 THR A N 1
ATOM 2228 C CA . THR A 1 285 ? 1.770 8.306 5.576 1.00 88.19 285 THR A CA 1
ATOM 2229 C C . THR A 1 285 ? 0.379 7.766 5.263 1.00 88.19 285 THR A C 1
ATOM 2231 O O . THR A 1 285 ? 0.097 7.527 4.092 1.00 88.19 285 THR A O 1
ATOM 2234 N N . ASP A 1 286 ? -0.478 7.612 6.274 1.00 89.56 286 ASP A N 1
ATOM 2235 C CA . ASP A 1 286 ? -1.866 7.172 6.111 1.00 89.56 286 ASP A CA 1
ATOM 2236 C C . ASP A 1 286 ? -2.818 8.370 6.024 1.00 89.56 286 ASP A C 1
ATOM 2238 O O . ASP A 1 286 ? -3.657 8.431 5.122 1.00 89.56 286 ASP A O 1
ATOM 2242 N N . ARG A 1 287 ? -2.626 9.377 6.887 1.00 94.19 287 ARG A N 1
ATOM 2243 C CA . ARG A 1 287 ? -3.456 10.588 6.919 1.00 94.19 287 ARG A CA 1
ATOM 2244 C C . ARG A 1 287 ? -3.397 11.408 5.635 1.00 94.19 287 ARG A C 1
ATOM 2246 O O . ARG A 1 287 ? -4.435 11.807 5.114 1.00 94.19 287 ARG A O 1
ATOM 2253 N N . GLU A 1 288 ? -2.196 11.692 5.137 1.00 95.56 288 GLU A N 1
ATOM 2254 C CA . GLU A 1 288 ? -1.978 12.621 4.022 1.00 95.56 288 GLU A CA 1
ATOM 2255 C C . GLU A 1 288 ? -2.748 12.242 2.744 1.00 95.56 288 GLU A C 1
ATOM 2257 O O . GLU A 1 288 ? -3.474 13.095 2.220 1.00 95.56 288 GLU A O 1
ATOM 2262 N N . PRO A 1 289 ? -2.666 10.999 2.228 1.00 97.50 289 PRO A N 1
ATOM 2263 C CA . PRO A 1 289 ? -3.409 10.659 1.023 1.00 97.50 289 PRO A CA 1
ATOM 2264 C C . PRO A 1 289 ? -4.927 10.675 1.244 1.00 97.50 289 PRO A C 1
ATOM 2266 O O . PRO A 1 289 ? -5.646 11.132 0.359 1.00 97.50 289 PRO A O 1
ATOM 2269 N N . ALA A 1 290 ? -5.430 10.257 2.412 1.00 98.19 290 ALA A N 1
ATOM 2270 C CA . ALA A 1 290 ? -6.863 10.316 2.713 1.00 98.19 290 ALA A CA 1
ATOM 2271 C C . ALA A 1 290 ? -7.378 11.760 2.794 1.00 98.19 290 ALA A C 1
ATOM 2273 O O . ALA A 1 290 ? -8.400 12.084 2.190 1.00 98.19 290 ALA A O 1
ATOM 2274 N N . HIS A 1 291 ? -6.627 12.645 3.454 1.00 98.50 291 HIS A N 1
ATOM 2275 C CA . HIS A 1 291 ? -6.915 14.077 3.490 1.00 98.50 291 HIS A CA 1
ATOM 2276 C C . HIS A 1 291 ? -7.018 14.661 2.076 1.00 98.50 291 HIS A C 1
ATOM 2278 O O . HIS A 1 291 ? -7.980 15.355 1.741 1.00 98.50 291 HIS A O 1
ATOM 2284 N N . LYS A 1 292 ? -6.053 14.329 1.207 1.00 98.44 292 LYS A N 1
ATOM 2285 C CA . LYS A 1 292 ? -6.037 14.807 -0.178 1.00 98.44 292 LYS A CA 1
ATOM 2286 C C . LYS A 1 292 ? -7.208 14.267 -1.001 1.00 98.44 292 LYS A C 1
ATOM 2288 O O . LYS A 1 292 ? -7.811 15.037 -1.746 1.00 98.44 292 LYS A O 1
ATOM 2293 N N . VAL A 1 293 ? -7.570 12.991 -0.843 1.00 98.69 293 VAL A N 1
ATOM 2294 C CA . VAL A 1 293 ? -8.781 12.417 -1.459 1.00 98.69 293 VAL A CA 1
ATOM 2295 C C . VAL A 1 293 ? -10.016 13.206 -1.033 1.00 98.69 293 VAL A C 1
ATOM 2297 O O . VAL A 1 293 ? -10.751 13.695 -1.888 1.00 98.69 293 VAL A O 1
ATOM 2300 N N . LEU A 1 294 ? -10.234 13.374 0.272 1.00 98.62 294 LEU A N 1
ATOM 2301 C CA . LEU A 1 294 ? -11.422 14.050 0.793 1.00 98.62 294 LEU A CA 1
ATOM 2302 C C . LEU A 1 294 ? -11.478 15.526 0.369 1.00 98.62 294 LEU A C 1
ATOM 2304 O O . LEU A 1 294 ? -12.543 16.012 -0.004 1.00 98.62 294 LEU A O 1
ATOM 2308 N N . THR A 1 295 ? -10.331 16.203 0.309 1.00 98.62 295 THR A N 1
ATOM 2309 C CA . THR A 1 295 ? -10.205 17.579 -0.201 1.00 98.62 295 THR A CA 1
ATOM 2310 C C . THR A 1 295 ? -10.615 17.686 -1.666 1.00 98.62 295 THR A C 1
ATOM 2312 O O . THR A 1 295 ? -11.420 18.548 -2.023 1.00 98.62 295 THR A O 1
ATOM 2315 N N . LEU A 1 296 ? -10.109 16.793 -2.523 1.00 98.50 296 LEU A N 1
ATOM 2316 C CA . LEU A 1 296 ? -10.468 16.760 -3.943 1.00 98.50 296 LEU A CA 1
ATOM 2317 C C . LEU A 1 296 ? -11.959 16.462 -4.135 1.00 98.50 296 LEU A C 1
ATOM 2319 O O . LEU A 1 296 ? -12.617 17.092 -4.962 1.00 98.50 296 LEU A O 1
ATOM 2323 N N . LEU A 1 297 ? -12.515 15.554 -3.330 1.00 98.25 297 LEU A N 1
ATOM 2324 C CA . LEU A 1 297 ? -13.944 15.263 -3.353 1.00 98.25 297 LEU A CA 1
ATOM 2325 C C . LEU A 1 297 ? -14.779 16.461 -2.898 1.00 98.25 297 LEU A C 1
ATOM 2327 O O . LEU A 1 297 ? -15.781 16.762 -3.542 1.00 98.25 297 LEU A O 1
ATOM 2331 N N . ALA A 1 298 ? -14.393 17.151 -1.826 1.00 97.50 298 ALA A N 1
ATOM 2332 C CA . ALA A 1 298 ? -15.111 18.312 -1.303 1.00 97.50 298 ALA A CA 1
ATOM 2333 C C . ALA A 1 298 ? -14.939 19.574 -2.163 1.00 97.50 298 ALA A C 1
ATOM 2335 O O . ALA A 1 298 ? -15.767 20.482 -2.082 1.00 97.50 298 ALA A O 1
ATOM 2336 N N . GLY A 1 299 ? -13.883 19.640 -2.979 1.00 97.75 299 GLY A N 1
ATOM 2337 C CA . GLY A 1 299 ? -13.494 20.833 -3.736 1.00 97.75 299 GLY A CA 1
ATOM 2338 C C . GLY A 1 299 ? -12.885 21.941 -2.869 1.00 97.75 299 GLY A C 1
ATOM 2339 O O . GLY A 1 299 ? -12.677 23.051 -3.353 1.00 97.75 299 GLY A O 1
ATOM 2340 N N . ARG A 1 300 ? -12.624 21.660 -1.589 1.00 97.19 300 ARG A N 1
ATOM 2341 C CA . ARG A 1 300 ? -11.985 22.559 -0.623 1.00 97.19 300 ARG A CA 1
ATOM 2342 C C . ARG A 1 300 ? -11.394 21.756 0.528 1.00 97.19 300 ARG A C 1
ATOM 2344 O O . ARG A 1 300 ? -11.882 20.671 0.840 1.00 97.19 300 ARG A O 1
ATOM 2351 N N . ASP A 1 301 ? -10.382 22.322 1.163 1.00 97.88 301 ASP A N 1
ATOM 2352 C CA . ASP A 1 301 ? -9.825 21.794 2.403 1.00 97.88 301 ASP A CA 1
ATOM 2353 C C . ASP A 1 301 ? -10.748 22.163 3.582 1.00 97.88 301 ASP A C 1
ATOM 2355 O O . ASP A 1 301 ? -11.189 23.312 3.689 1.00 97.88 301 ASP A O 1
ATOM 2359 N N . LEU A 1 302 ? -11.085 21.184 4.425 1.00 97.06 302 LEU A N 1
ATOM 2360 C CA . LEU A 1 302 ? -11.891 21.367 5.638 1.00 97.06 302 LEU A CA 1
ATOM 2361 C C . LEU A 1 302 ? -11.044 21.342 6.925 1.00 97.06 302 LEU A C 1
ATOM 2363 O O . LEU A 1 302 ? -11.599 21.460 8.016 1.00 97.06 302 LEU A O 1
ATOM 2367 N N . GLY A 1 303 ? -9.718 21.230 6.803 1.00 94.75 303 GLY A N 1
ATOM 2368 C CA . GLY A 1 303 ? -8.763 21.177 7.904 1.00 94.75 303 GLY A CA 1
ATOM 2369 C C . GLY A 1 303 ? -8.437 19.756 8.368 1.00 94.75 303 GLY A C 1
ATOM 2370 O O . GLY A 1 303 ? -8.878 18.760 7.800 1.00 94.75 303 GLY A O 1
ATOM 2371 N N . GLU A 1 304 ? -7.655 19.653 9.445 1.00 90.94 304 GLU A N 1
ATOM 2372 C CA . GLU A 1 304 ? -7.153 18.361 9.943 1.00 90.94 304 GLU A CA 1
ATOM 2373 C C . GLU A 1 304 ? -8.147 17.589 10.834 1.00 90.94 304 GLU A C 1
ATOM 2375 O O . GLU A 1 304 ? -7.875 16.448 11.207 1.00 90.94 304 GLU A O 1
ATOM 2380 N N . ASP A 1 305 ? -9.285 18.186 11.200 1.00 92.94 305 ASP A N 1
ATOM 2381 C CA . ASP A 1 305 ? -10.248 17.556 12.106 1.00 92.94 305 ASP A CA 1
ATOM 2382 C C . ASP A 1 305 ? -11.087 16.492 11.380 1.00 92.94 305 ASP A C 1
ATOM 2384 O O . ASP A 1 305 ? -11.958 16.791 10.558 1.00 92.94 305 ASP A O 1
ATOM 2388 N N . GLY A 1 306 ? -10.845 15.223 11.718 1.00 92.25 306 GLY A N 1
ATOM 2389 C CA . GLY A 1 306 ? -11.576 14.087 11.165 1.00 92.25 306 GLY A CA 1
ATOM 2390 C C . GLY A 1 306 ? -13.091 14.141 11.394 1.00 92.25 306 GLY A C 1
ATOM 2391 O O . GLY A 1 306 ? -13.838 13.598 10.581 1.00 92.25 306 GLY A O 1
ATOM 2392 N N . GLU A 1 307 ? -13.574 14.802 12.450 1.00 94.81 307 GLU A N 1
ATOM 2393 C CA . GLU A 1 307 ? -15.012 14.925 12.713 1.00 94.81 307 GLU A CA 1
ATOM 2394 C C . GLU A 1 307 ? -15.696 15.882 11.728 1.00 94.81 307 GLU A C 1
ATOM 2396 O O . GLU A 1 307 ? -16.788 15.592 11.232 1.00 94.81 307 GLU A O 1
ATOM 2401 N N . VAL A 1 308 ? -15.016 16.963 11.337 1.00 96.75 308 VAL A N 1
ATOM 2402 C CA . VAL A 1 308 ? -15.500 17.877 10.289 1.00 96.75 308 VAL A CA 1
ATOM 2403 C C . VAL A 1 308 ? -15.677 17.124 8.967 1.00 96.75 308 VAL A C 1
ATOM 2405 O O . VAL A 1 308 ? -16.694 17.280 8.282 1.00 96.75 308 VAL A O 1
ATOM 2408 N N . TRP A 1 309 ? -14.734 16.240 8.630 1.00 97.50 309 TRP A N 1
ATOM 2409 C CA . TRP A 1 309 ? -14.843 15.386 7.448 1.00 97.50 309 TRP A CA 1
ATOM 2410 C C . TRP A 1 309 ? -16.008 14.392 7.538 1.00 97.50 309 TRP A C 1
ATOM 2412 O O . TRP A 1 309 ? -16.712 14.198 6.541 1.00 97.50 309 TRP A O 1
ATOM 2422 N N . ARG A 1 310 ? -16.270 13.794 8.713 1.00 96.19 310 ARG A N 1
ATOM 2423 C CA . ARG A 1 310 ? -17.424 12.891 8.908 1.00 96.19 310 ARG A CA 1
ATOM 2424 C C . ARG A 1 310 ? -18.747 13.618 8.691 1.00 96.19 310 ARG A C 1
ATOM 2426 O O . ARG A 1 310 ? -19.601 13.116 7.961 1.00 96.19 310 ARG A O 1
ATOM 2433 N N . GLN A 1 311 ? -18.905 14.805 9.271 1.00 95.94 311 GLN A N 1
ATOM 2434 C CA . GLN A 1 311 ? -20.116 15.620 9.127 1.00 95.94 311 GLN A CA 1
ATOM 2435 C C . GLN A 1 311 ? -20.357 16.036 7.672 1.00 95.94 311 GLN A C 1
ATOM 2437 O O . GLN A 1 311 ? -21.485 15.968 7.169 1.00 95.94 311 GLN A O 1
ATOM 2442 N N . TRP A 1 312 ? -19.292 16.411 6.959 1.00 96.81 312 TRP A N 1
ATOM 2443 C CA . TRP A 1 312 ? -19.371 16.697 5.530 1.00 96.81 312 TRP A CA 1
ATOM 2444 C C . TRP A 1 312 ? -19.824 15.468 4.729 1.00 96.81 312 TRP A C 1
ATOM 2446 O O . TRP A 1 312 ? -20.779 15.566 3.956 1.00 96.81 312 TRP A O 1
ATOM 2456 N N . ALA A 1 313 ? -19.208 14.303 4.947 1.00 95.25 313 ALA A N 1
ATOM 2457 C CA . ALA A 1 313 ? -19.562 13.077 4.232 1.00 95.25 313 ALA A CA 1
ATOM 2458 C C . ALA A 1 313 ? -21.025 12.660 4.484 1.00 95.25 313 ALA A C 1
ATOM 2460 O O . ALA A 1 313 ? -21.736 12.289 3.548 1.00 95.25 313 ALA A O 1
ATOM 2461 N N . GLN A 1 314 ? -21.509 12.794 5.723 1.00 93.19 314 GLN A N 1
ATOM 2462 C CA . GLN A 1 314 ? -22.914 12.556 6.073 1.00 93.19 314 GLN A CA 1
ATOM 2463 C C . GLN A 1 314 ? -23.861 13.521 5.353 1.00 93.19 314 GLN A C 1
ATOM 2465 O O . GLN A 1 314 ? -24.900 13.097 4.847 1.00 93.19 314 GLN A O 1
ATOM 2470 N N . THR A 1 315 ? -23.494 14.802 5.259 1.00 92.62 315 THR A N 1
ATOM 2471 C CA . THR A 1 315 ? -24.285 15.812 4.541 1.00 92.62 315 THR A CA 1
ATOM 2472 C C . THR A 1 315 ? -24.408 15.458 3.059 1.00 92.62 315 THR A C 1
ATOM 2474 O O . THR A 1 315 ? -25.503 15.505 2.501 1.00 92.62 315 THR A O 1
ATOM 2477 N N . VAL A 1 316 ? -23.310 15.035 2.422 1.00 90.38 316 VAL A N 1
ATOM 2478 C CA . VAL A 1 316 ? -23.326 14.584 1.020 1.00 90.38 316 VAL A CA 1
ATOM 2479 C C . VAL A 1 316 ? -24.232 13.359 0.848 1.00 90.38 316 VAL A C 1
ATOM 2481 O O . VAL A 1 316 ? -25.070 13.342 -0.052 1.00 90.38 316 VAL A O 1
ATOM 2484 N N . ALA A 1 317 ? -24.134 12.370 1.741 1.00 84.62 317 ALA A N 1
ATOM 2485 C CA . ALA A 1 317 ? -24.965 11.166 1.688 1.00 84.62 317 ALA A CA 1
ATOM 2486 C C . ALA A 1 317 ? -26.468 11.457 1.869 1.00 84.62 317 ALA A C 1
ATOM 2488 O O . ALA A 1 317 ? -27.309 10.802 1.252 1.00 84.62 317 ALA A O 1
ATOM 2489 N N . GLN A 1 318 ? -26.823 12.444 2.698 1.00 83.00 318 GLN A N 1
ATOM 2490 C CA . GLN A 1 318 ? -28.213 12.874 2.886 1.00 83.00 318 GLN A CA 1
ATOM 2491 C C . GLN A 1 318 ? -28.781 13.579 1.652 1.00 83.00 318 GLN A C 1
ATOM 2493 O O . GLN A 1 318 ? -29.949 13.380 1.333 1.00 83.00 318 GLN A O 1
ATOM 2498 N N . ILE A 1 319 ? -27.968 14.373 0.949 1.00 77.50 319 ILE A N 1
ATOM 2499 C CA . ILE A 1 319 ? -28.372 15.034 -0.301 1.00 77.50 319 ILE A CA 1
ATOM 2500 C C . ILE A 1 319 ? -28.604 13.999 -1.412 1.00 77.50 319 ILE A C 1
ATOM 2502 O O . ILE A 1 319 ? -29.555 14.134 -2.180 1.00 77.50 319 ILE A O 1
ATOM 2506 N N . ALA A 1 320 ? -27.770 12.956 -1.474 1.00 73.19 320 ALA A N 1
ATOM 2507 C CA . ALA A 1 320 ? -27.837 11.921 -2.507 1.00 73.19 320 ALA A CA 1
ATOM 2508 C C . ALA A 1 320 ? -29.035 10.960 -2.362 1.00 73.19 320 ALA A C 1
ATOM 2510 O O . ALA A 1 320 ? -29.432 10.317 -3.333 1.00 73.19 320 ALA A O 1
ATOM 2511 N N . ARG A 1 321 ? -29.651 10.850 -1.175 1.00 68.06 321 ARG A N 1
ATOM 2512 C CA . ARG A 1 321 ? -30.867 10.042 -0.980 1.00 68.06 321 ARG A CA 1
ATOM 2513 C C . ARG A 1 321 ? -32.107 10.881 -1.318 1.00 68.06 321 ARG A C 1
ATOM 2515 O O . ARG A 1 321 ? -32.463 11.755 -0.524 1.00 68.06 321 ARG A O 1
ATOM 2522 N N . PRO A 1 322 ? -32.818 10.634 -2.437 1.00 53.97 322 PRO A N 1
ATOM 2523 C CA . PRO A 1 322 ? -34.078 11.324 -2.682 1.00 53.97 322 PRO A CA 1
ATOM 2524 C C . PRO A 1 322 ? -35.047 10.989 -1.545 1.00 53.97 322 PRO A C 1
ATOM 2526 O O . PRO A 1 322 ? -35.153 9.833 -1.129 1.00 53.97 322 PRO A O 1
ATOM 2529 N N . LYS A 1 323 ? -35.752 12.001 -1.019 1.00 49.81 323 LYS A N 1
ATOM 2530 C CA . LYS A 1 323 ? -36.826 11.778 -0.044 1.00 49.81 323 LYS A CA 1
ATOM 2531 C C . LYS A 1 323 ? -37.819 10.795 -0.661 1.00 49.81 323 LYS A C 1
ATOM 2533 O O . LYS A 1 323 ? -38.483 11.151 -1.634 1.00 49.81 323 LYS A O 1
ATOM 2538 N N . ALA A 1 324 ? -37.904 9.587 -0.105 1.00 51.22 324 ALA A N 1
ATOM 2539 C CA . ALA A 1 324 ? -38.986 8.665 -0.410 1.00 51.22 324 ALA A CA 1
ATOM 2540 C C . ALA A 1 324 ? -40.304 9.413 -0.151 1.00 51.22 324 ALA A C 1
ATOM 2542 O O . ALA A 1 324 ? -40.537 9.880 0.967 1.00 51.22 324 ALA A O 1
ATOM 2543 N N . ARG A 1 325 ? -41.075 9.639 -1.216 1.00 41.56 325 ARG A N 1
ATOM 2544 C CA . ARG A 1 325 ? -42.445 10.149 -1.147 1.00 41.56 325 ARG A CA 1
ATOM 2545 C C . ARG A 1 325 ? -43.401 8.977 -1.067 1.00 41.56 325 ARG A C 1
ATOM 2547 O O . ARG A 1 325 ? -43.132 7.982 -1.775 1.00 41.56 325 ARG A O 1
#

Solvent-accessible surface area (backbone atoms only — not comparable to full-atom values): 17716 Å² total; per-residue (Å²): 124,37,29,33,63,41,71,50,76,43,69,55,85,87,57,60,67,70,60,52,51,52,44,46,49,51,84,47,78,58,63,71,40,72,49,51,94,87,52,62,57,69,58,42,52,52,52,19,50,51,52,42,60,71,77,43,77,54,71,40,81,46,80,43,79,47,71,43,81,90,78,32,35,34,34,38,39,40,23,28,29,36,66,93,47,57,78,45,64,73,45,46,79,77,40,79,43,81,60,80,63,60,94,48,49,54,60,52,49,50,52,49,51,54,53,52,52,54,36,49,76,69,63,72,53,76,90,78,85,58,49,68,91,36,55,34,68,94,60,54,38,79,46,85,89,40,34,77,60,48,60,57,46,61,61,46,28,53,79,35,44,69,56,38,42,45,29,52,65,33,26,47,51,58,68,58,22,32,44,29,52,58,49,42,31,31,37,89,40,72,66,58,36,47,64,67,40,54,78,36,63,32,38,64,46,66,67,32,18,27,49,40,32,42,38,46,25,40,57,35,49,96,38,92,56,81,77,66,64,60,69,61,35,44,54,31,41,54,32,59,47,65,59,36,23,31,26,16,29,41,26,47,35,34,44,36,74,48,64,48,49,80,56,41,66,63,46,47,73,69,35,32,66,52,36,48,52,27,30,55,44,84,55,57,74,43,12,51,34,23,43,50,38,54,23,56,55,67,74,47,82,81,71,79,52,34,65,59,54,48,55,50,53,52,51,53,54,57,69,72,49,75,80,86,126

Nearest PDB structures (foldseek):
  7b92-assembly1_C  TM=7.516E-01  e=1.728E-03  Homo sapiens
  6wx8-assembly1_A  TM=5.100E-01  e=8.080E-04  Homo sapiens
  7q4o-assembly1_A  TM=7.156E-01  e=1.212E-02  Homo sapiens
  7cun-assembly1_G  TM=5.946E-01  e=2.000E-01  Homo sapiens
  8rc4-assembly1_g  TM=7.006E-01  e=4.278E-01  Homo sapiens

Radius of gyration: 20.86 Å; Cα contacts (8 Å, |Δi|>4): 490; chains: 1; bounding box: 70×46×52 Å

Secondary structure (DSSP, 8-state):
-EEEEEEEEES-SSS-HHHHHHHHHTTSPPTT-EE-TT--HHHHHHHHHHHHHHHS-EEEEEEEEEEETTTTEEEEEEEEEETT-GGGG-PPPPP-B----GGGHHHHHHHHHHHHHHHHHTT-SPSS----SSSS-SS-S-STTTGGGHHHHHHHHHHTHHHHHHHHHHBS-HHHHHHHHHHHTTSS-HHHHHHHHGGGGG-SSHHHHHHHHHHHHHHHTT-SS--S-HHHHHHHTTSSSHHHHHHHHHHHHHHHHHHTTTTHHHHHHHHHHHHHHHHT-S-HHHHHHHHHHHHHHHTS---S-HHHHHHHHHHHHHHHS----

Mean predicted aligned error: 4.27 Å

Sequence (325 aa):
MYTFGGFEVFGSRKVPKEKLLALVGDGLPAPGTRLDESVDFGKLLGESKKRLTSAHSFAQCTYSVGVDLETNILRLTVDLVDEGDEWRMRFSPAPQGDVADPEGLIAAWGDFLTAYWKLRNAGALPSGFGSCRAFSCFGRFDHPELAPLEPRFVEGVPRNFDALVRVLREDRDEGKRMSAVNLLAYGPSREQVLQALLPSVRDPAQGVRNEVLRVFGAMQKDQPRVIIPLEKVLEALWFPTTPDRNKAAWALVRILETEGAIHREQILEKAGEPLLEMVAMQVRTDREPAHKVLTLLAGRDLGEDGEVWRQWAQTVAQIARPKAR

Foldseek 3Di:
DAFEQEEAEDDDPPDDRVVLRVLLPVQADDGRDDDDPVDPNVVSNVNSVVSNCVVAPFPDWDWDWDADPVRRYIYIYTFTHHPVRCLLQPFDDQADDAADCQVCQLVLLVVLVVVQVVCVVVVNDDPDAEDAPFLADPHYLPDPVNVVSRVCLLPRCQVCVVSLLCQLPHRNDVSSNLSSLVSLSSYPDLLSNQVSLVSQCRHNDPSSVLSSLRSLLSNLPPDLARDHDLVSLLSQCSHRDLSSNLSSLSSLLSNCVNPFQPCLVVSCVRRVVSLLVQLQDPRCSSNVSSQSNLCSNVVHRPDSDSVSSVVVSVVVVVVPDPPDD

pLDDT: mean 94.21, std 7.11, range [41.56, 98.88]